Protein AF-0000000073368223 (afdb_homodimer)

InterPro domains:
  IPR032808 DoxX family [PF13564] (15-109)

Nearest PDB structures (foldseek):
  8e0m-assembly1_B  TM=4.324E-01  e=6.529E+00  synthetic construct
  8e0m-assembly1_B  TM=4.323E-01  e=6.529E+00  synthetic construct

Structure (mmCIF, N/CA/C/O backbone):
data_AF-0000000073368223-model_v1
#
loop_
_entity.id
_entity.type
_entity.pdbx_description
1 polymer 'DoxX family protein'
#
loop_
_atom_site.group_PDB
_atom_site.id
_atom_site.type_symbol
_atom_site.label_atom_id
_atom_site.label_alt_id
_atom_site.label_comp_id
_atom_site.label_asym_id
_atom_site.label_entity_id
_atom_site.label_seq_id
_atom_site.pdbx_PDB_ins_code
_atom_site.Cartn_x
_atom_site.Cartn_y
_atom_site.Cartn_z
_atom_site.occupancy
_atom_site.B_iso_or_equiv
_atom_site.auth_seq_id
_atom_site.auth_comp_id
_atom_site.auth_asym_id
_atom_site.auth_atom_id
_atom_site.pdbx_PDB_model_num
ATOM 1 N N . MET A 1 1 ? 18.141 14.578 19.156 1 72.88 1 MET A N 1
ATOM 2 C CA . MET A 1 1 ? 18.734 14.555 17.828 1 72.88 1 MET A CA 1
ATOM 3 C C . MET A 1 1 ? 18.5 15.875 17.094 1 72.88 1 MET A C 1
ATOM 5 O O . MET A 1 1 ? 17.375 16.391 17.094 1 72.88 1 MET A O 1
ATOM 9 N N . ASN A 1 2 ? 19.578 16.375 16.547 1 83.5 2 ASN A N 1
ATOM 10 C CA . ASN A 1 2 ? 19.406 17.672 15.898 1 83.5 2 ASN A CA 1
ATOM 11 C C . ASN A 1 2 ? 18.906 17.516 14.461 1 83.5 2 ASN A C 1
ATOM 13 O O . ASN A 1 2 ? 18.875 16.406 13.922 1 83.5 2 ASN A O 1
ATOM 17 N N . ALA A 1 3 ? 18.484 18.531 13.875 1 85 3 ALA A N 1
ATOM 18 C CA . ALA A 1 3 ? 17.844 18.547 12.562 1 85 3 ALA A CA 1
ATOM 19 C C . ALA A 1 3 ? 18.812 18.109 11.477 1 85 3 ALA A C 1
ATOM 21 O O . ALA A 1 3 ? 18.422 17.438 10.516 1 85 3 ALA A O 1
ATOM 22 N N . LYS A 1 4 ? 20.047 18.531 11.656 1 89.69 4 LYS A N 1
ATOM 23 C CA . LYS A 1 4 ? 21.047 18.156 10.672 1 89.69 4 LYS A CA 1
ATOM 24 C C . LYS A 1 4 ? 21.266 16.641 10.641 1 89.69 4 LYS A C 1
ATOM 26 O O . LYS A 1 4 ? 21.297 16.047 9.562 1 89.69 4 LYS A O 1
ATOM 31 N N . THR A 1 5 ? 21.359 16.062 11.766 1 93 5 THR A N 1
ATOM 32 C CA . THR A 1 5 ? 21.531 14.625 11.883 1 93 5 THR A CA 1
ATOM 33 C C . THR A 1 5 ? 20.312 13.891 11.336 1 93 5 THR A C 1
ATOM 35 O O . THR A 1 5 ? 20.453 12.883 10.633 1 93 5 THR A O 1
ATOM 38 N N . THR A 1 6 ? 19.203 14.383 11.609 1 94.81 6 THR A N 1
ATOM 39 C CA . THR A 1 6 ? 17.969 13.789 11.125 1 94.81 6 THR A CA 1
ATOM 40 C C . THR A 1 6 ? 17.906 13.812 9.602 1 94.81 6 THR A C 1
ATOM 42 O O . THR A 1 6 ? 17.547 12.82 8.969 1 94.81 6 THR A O 1
ATOM 45 N N . LYS A 1 7 ? 18.281 14.906 9.062 1 94.5 7 LYS A N 1
ATOM 46 C CA . LYS A 1 7 ? 18.266 15.055 7.609 1 94.5 7 L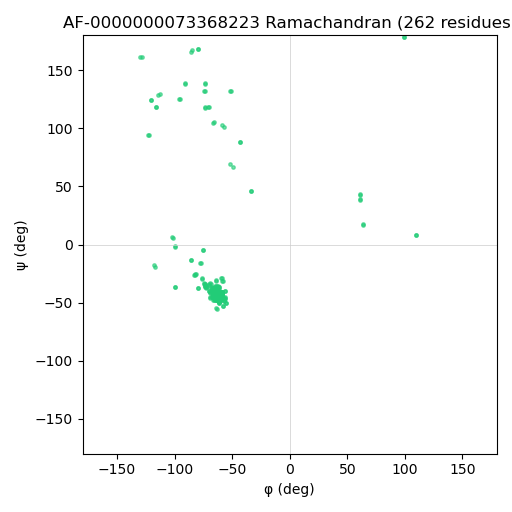YS A CA 1
ATOM 47 C C . LYS A 1 7 ? 19.25 14.094 6.953 1 94.5 7 LYS A C 1
ATOM 49 O O . LYS A 1 7 ? 18.938 13.492 5.922 1 94.5 7 LYS A O 1
ATOM 54 N N . ILE A 1 8 ? 20.359 13.992 7.547 1 96.19 8 ILE A N 1
ATOM 55 C CA . ILE A 1 8 ? 21.391 13.109 7.004 1 96.19 8 ILE A CA 1
ATOM 56 C C . ILE A 1 8 ? 20.906 11.664 7.055 1 96.19 8 ILE A C 1
ATOM 58 O O . ILE A 1 8 ? 21.031 10.922 6.074 1 96.19 8 ILE A O 1
ATOM 62 N N . ILE A 1 9 ? 20.375 11.242 8.148 1 97.25 9 ILE A N 1
ATOM 63 C CA . ILE A 1 9 ? 19.875 9.875 8.297 1 97.25 9 ILE A CA 1
ATOM 64 C C . ILE A 1 9 ? 18.719 9.648 7.32 1 97.25 9 ILE A C 1
ATOM 66 O O . ILE A 1 9 ? 18.641 8.602 6.676 1 97.25 9 ILE A O 1
ATOM 70 N N . TYR A 1 10 ? 17.875 10.602 7.168 1 96.94 10 TYR A N 1
ATOM 71 C CA . TYR A 1 10 ? 16.734 10.5 6.262 1 96.94 10 TYR A CA 1
ATOM 72 C C . TYR A 1 10 ? 17.203 10.305 4.824 1 96.94 10 TYR A C 1
ATOM 74 O O . TYR A 1 10 ? 16.781 9.352 4.16 1 96.94 10 TYR A O 1
ATOM 82 N N . TRP A 1 11 ? 18.094 11.125 4.387 1 97.12 11 TRP A N 1
ATOM 83 C CA . TRP A 1 11 ? 18.484 11.062 2.984 1 97.12 11 TRP A CA 1
ATOM 84 C C . TRP A 1 11 ? 19.359 9.836 2.725 1 97.12 11 TRP A C 1
ATOM 86 O O . TRP A 1 11 ? 19.312 9.25 1.641 1 97.12 11 TRP A O 1
ATOM 96 N N . THR A 1 12 ? 20.156 9.469 3.693 1 98.38 12 THR A N 1
ATOM 97 C CA . THR A 1 12 ? 20.859 8.211 3.557 1 98.38 12 THR A CA 1
ATOM 98 C C . THR A 1 12 ? 19.891 7.047 3.412 1 98.38 12 THR A C 1
ATOM 100 O O . THR A 1 12 ? 20.062 6.188 2.545 1 98.38 12 THR A O 1
ATOM 103 N N . GLY A 1 13 ? 18.875 7.02 4.246 1 98.44 13 GLY A N 1
ATOM 104 C CA . GLY A 1 13 ? 17.844 6.008 4.152 1 98.44 13 GLY A CA 1
ATOM 105 C C . GLY A 1 13 ? 17.109 6.016 2.824 1 98.44 13 GLY A C 1
ATOM 106 O O . GLY A 1 13 ? 16.844 4.961 2.246 1 98.44 13 GLY A O 1
ATOM 107 N N . ILE A 1 14 ? 16.797 7.238 2.35 1 98.38 14 ILE A N 1
ATOM 108 C CA . ILE A 1 14 ? 16.109 7.391 1.073 1 98.38 14 ILE A CA 1
ATOM 109 C C . ILE A 1 14 ? 16.969 6.816 -0.049 1 98.38 14 ILE A C 1
ATOM 111 O O . ILE A 1 14 ? 16.469 6.086 -0.909 1 98.38 14 ILE A O 1
ATOM 115 N N . ILE A 1 15 ? 18.203 7.059 -0.015 1 98.38 15 ILE A N 1
ATOM 116 C CA . ILE A 1 15 ? 19.109 6.582 -1.055 1 98.38 15 ILE A CA 1
ATOM 117 C C . ILE A 1 15 ? 19.234 5.062 -0.973 1 98.38 15 ILE A C 1
ATOM 119 O O . ILE A 1 15 ? 19.172 4.371 -1.992 1 98.38 15 ILE A O 1
ATOM 123 N N . LEU A 1 16 ? 19.422 4.559 0.214 1 98.56 16 LEU A N 1
ATOM 124 C CA . LEU A 1 16 ? 19.547 3.117 0.385 1 98.56 16 LEU A CA 1
ATOM 125 C C . LEU A 1 16 ? 18.25 2.408 -0.012 1 98.56 16 LEU A C 1
ATOM 127 O O . LEU A 1 16 ? 18.281 1.386 -0.701 1 98.56 16 LEU A O 1
ATOM 131 N N . THR A 1 17 ? 17.156 2.973 0.448 1 98.5 17 THR A N 1
ATOM 132 C CA . THR A 1 17 ? 15.859 2.41 0.082 1 98.5 17 THR A CA 1
ATOM 133 C C . THR A 1 17 ? 15.664 2.449 -1.431 1 98.5 17 THR A C 1
ATOM 135 O O . THR A 1 17 ? 15.195 1.476 -2.025 1 98.5 17 THR A O 1
ATOM 138 N N . SER A 1 18 ? 16.031 3.518 -2.016 1 98.5 18 SER A N 1
ATOM 139 C CA . SER A 1 18 ? 15.867 3.686 -3.455 1 98.5 18 SER A CA 1
ATOM 140 C C . SER A 1 18 ? 16.75 2.721 -4.23 1 98.5 18 SER A C 1
ATOM 142 O O . SER A 1 18 ? 16.344 2.182 -5.262 1 98.5 18 SER A O 1
ATOM 144 N N . LEU A 1 19 ? 17.922 2.533 -3.748 1 98.31 19 LEU A N 1
ATOM 145 C CA . LEU A 1 19 ? 18.812 1.574 -4.395 1 98.31 19 LEU A CA 1
ATOM 146 C C . LEU A 1 19 ? 18.25 0.159 -4.285 1 98.31 19 LEU A C 1
ATOM 148 O O . LEU A 1 19 ? 18.234 -0.584 -5.27 1 98.31 19 LEU A O 1
ATOM 152 N N . TRP A 1 20 ? 17.828 -0.21 -3.129 1 98.44 20 TRP A N 1
ATOM 153 C CA . TRP A 1 20 ? 17.328 -1.554 -2.875 1 98.44 20 TRP A CA 1
ATOM 154 C C . TRP A 1 20 ? 16.062 -1.82 -3.689 1 98.44 20 TRP A C 1
ATOM 156 O O . TRP A 1 20 ? 16.016 -2.76 -4.488 1 98.44 20 TRP A O 1
ATOM 166 N N . PHE A 1 21 ? 15.07 -0.981 -3.555 1 98.69 21 PHE A N 1
ATOM 167 C CA . PHE A 1 21 ? 13.773 -1.214 -4.184 1 98.69 21 PHE A CA 1
ATOM 168 C C . PHE A 1 21 ? 13.789 -0.754 -5.637 1 98.69 21 PHE A C 1
ATOM 170 O O . PHE A 1 21 ? 13.016 -1.247 -6.457 1 98.69 21 PHE A O 1
ATOM 177 N N . GLY A 1 22 ? 14.633 0.177 -5.938 1 98.56 22 GLY A N 1
ATOM 178 C CA . GLY A 1 22 ? 14.844 0.525 -7.332 1 98.56 22 GLY A CA 1
ATOM 179 C C . GLY A 1 22 ? 15.484 -0.591 -8.133 1 98.56 22 GLY A C 1
ATOM 180 O O . GLY A 1 22 ? 15.023 -0.912 -9.234 1 98.56 22 GLY A O 1
ATOM 181 N N . ALA A 1 23 ? 16.531 -1.139 -7.578 1 98.25 23 ALA A N 1
ATOM 182 C CA . ALA A 1 23 ? 17.172 -2.283 -8.234 1 98.25 23 ALA A CA 1
ATOM 183 C C . ALA A 1 23 ? 16.188 -3.447 -8.367 1 98.25 23 ALA A C 1
ATOM 185 O O . ALA A 1 23 ? 16.094 -4.07 -9.43 1 98.25 23 ALA A O 1
ATOM 186 N N . SER A 1 24 ? 15.539 -3.709 -7.285 1 98.19 24 SER A N 1
ATOM 187 C CA . SER A 1 24 ? 14.547 -4.777 -7.305 1 98.19 24 SER A CA 1
ATOM 188 C C . SER A 1 24 ? 13.516 -4.547 -8.398 1 98.19 24 SER A C 1
ATOM 190 O O . SER A 1 24 ? 13.227 -5.445 -9.195 1 98.19 24 SER A O 1
ATOM 192 N N . GLY A 1 25 ? 12.922 -3.312 -8.438 1 98.69 25 GLY A N 1
ATOM 193 C CA . GLY A 1 25 ? 11.953 -2.99 -9.477 1 98.69 25 GLY A CA 1
ATOM 194 C C . GLY A 1 25 ? 12.523 -3.076 -10.875 1 98.69 25 GLY A C 1
ATOM 195 O O . GLY A 1 25 ? 11.867 -3.578 -11.789 1 98.69 25 GLY A O 1
ATOM 196 N N . PHE A 1 26 ? 13.719 -2.604 -11.039 1 98.5 26 PHE A N 1
ATOM 197 C CA . PHE A 1 26 ? 14.391 -2.648 -12.328 1 98.5 26 PHE A CA 1
ATOM 198 C C . PHE A 1 26 ? 14.586 -4.086 -12.789 1 98.5 26 PHE A C 1
ATOM 200 O O . PHE A 1 26 ? 14.328 -4.41 -13.953 1 98.5 26 PHE A O 1
ATOM 207 N N . PHE A 1 27 ? 15.008 -4.941 -11.922 1 98.62 27 PHE A N 1
ATOM 208 C CA . PHE A 1 27 ? 15.242 -6.34 -12.258 1 98.62 27 PHE A CA 1
ATOM 209 C C . PHE A 1 27 ? 13.93 -7.059 -12.539 1 98.62 27 PHE A C 1
ATOM 211 O O . PHE A 1 27 ? 13.883 -7.961 -13.383 1 98.62 27 PHE A O 1
ATOM 218 N N . GLU A 1 28 ? 12.891 -6.66 -11.844 1 98.75 28 GLU A N 1
ATOM 219 C CA . GLU A 1 28 ? 11.57 -7.207 -12.133 1 98.75 28 GLU A CA 1
ATOM 220 C C . GLU A 1 28 ? 11.109 -6.824 -13.539 1 98.75 28 GLU A C 1
ATOM 222 O O . GLU A 1 28 ? 10.547 -7.652 -14.258 1 98.75 28 GLU A O 1
ATOM 227 N N . LEU A 1 29 ? 11.438 -5.672 -13.969 1 98.62 29 LEU A N 1
ATOM 228 C CA . LEU A 1 29 ? 10.984 -5.176 -15.266 1 98.62 29 LEU A CA 1
ATOM 229 C C . LEU A 1 29 ? 11.859 -5.719 -16.391 1 98.62 29 LEU A C 1
ATOM 231 O O . LEU A 1 29 ? 11.398 -5.891 -17.516 1 98.62 29 LEU A O 1
ATOM 235 N N . THR A 1 30 ? 13.07 -6.062 -16.062 1 98.44 30 THR A N 1
ATOM 236 C CA . THR A 1 30 ? 13.992 -6.5 -17.094 1 98.44 30 THR A CA 1
ATOM 237 C C . THR A 1 30 ? 14.125 -8.023 -17.094 1 98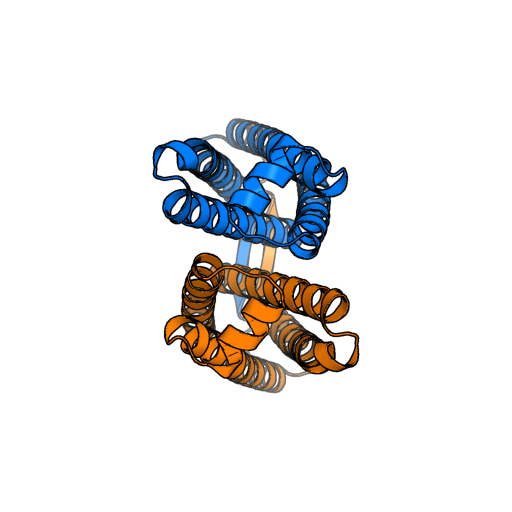.44 30 THR A C 1
ATOM 239 O O . THR A 1 30 ? 15.016 -8.57 -17.75 1 98.44 30 THR A O 1
ATOM 242 N N . THR A 1 31 ? 13.367 -8.68 -16.328 1 97.94 31 THR A N 1
ATOM 243 C CA . THR A 1 31 ? 13.305 -10.141 -16.281 1 97.94 31 THR A CA 1
ATOM 244 C C . THR A 1 31 ? 14.648 -10.727 -15.875 1 97.94 31 THR A C 1
ATOM 246 O O . THR A 1 31 ? 15.109 -11.711 -16.469 1 97.94 31 THR A O 1
ATOM 249 N N . ASN A 1 32 ? 15.273 -10.008 -14.93 1 98.38 32 ASN A N 1
ATOM 250 C CA . ASN A 1 32 ? 16.5 -10.562 -14.359 1 98.38 32 ASN A CA 1
ATOM 251 C C . ASN A 1 32 ? 16.281 -12 -13.883 1 98.38 32 ASN A C 1
ATOM 253 O O . ASN A 1 32 ? 15.344 -12.281 -13.133 1 98.38 32 ASN A O 1
ATOM 257 N N . LYS A 1 33 ? 17.109 -12.883 -14.203 1 98 33 LYS A N 1
ATOM 258 C CA . LYS A 1 33 ? 16.922 -14.32 -13.977 1 98 33 LYS A CA 1
ATOM 259 C C . LYS A 1 33 ? 16.812 -14.633 -12.492 1 98 33 LYS A C 1
ATOM 261 O O . LYS A 1 33 ? 15.883 -15.328 -12.07 1 98 33 LYS A O 1
ATOM 266 N N . LEU A 1 34 ? 17.672 -14.117 -11.711 1 96.44 34 LEU A N 1
ATOM 267 C CA . LEU A 1 34 ? 17.703 -14.422 -10.281 1 96.44 34 LEU A CA 1
ATOM 268 C C . LEU A 1 34 ? 16.438 -13.93 -9.594 1 96.44 34 LEU A C 1
ATOM 270 O O . LEU A 1 34 ? 15.805 -14.672 -8.836 1 96.44 34 LEU A O 1
ATOM 274 N N . VAL A 1 35 ? 16.031 -12.719 -9.836 1 96.94 35 VAL A N 1
ATOM 275 C CA . VAL A 1 35 ? 14.859 -12.109 -9.203 1 96.94 35 VAL A CA 1
ATOM 276 C C . VAL A 1 35 ? 13.594 -12.836 -9.648 1 96.94 35 VAL A C 1
ATOM 278 O O . VAL A 1 35 ? 12.719 -13.133 -8.836 1 96.94 35 VAL A O 1
ATOM 281 N N . TRP A 1 36 ? 13.516 -13.133 -10.93 1 98.25 36 TRP A N 1
ATOM 282 C CA . TRP A 1 36 ? 12.328 -13.805 -11.453 1 98.25 36 TRP A CA 1
ATOM 283 C C . TRP A 1 36 ? 12.25 -15.242 -10.953 1 98.25 36 TRP A C 1
ATOM 285 O O . TRP A 1 36 ? 11.188 -15.719 -10.555 1 98.25 36 TRP A O 1
ATOM 295 N N . GLU A 1 37 ? 13.352 -15.953 -10.922 1 97.69 37 GLU A N 1
ATOM 296 C CA . GLU A 1 37 ? 13.352 -17.344 -10.461 1 97.69 37 GLU A CA 1
ATOM 297 C C . GLU A 1 37 ? 12.898 -17.438 -9.008 1 97.69 37 GLU A C 1
ATOM 299 O O . GLU A 1 37 ? 12.07 -18.281 -8.664 1 97.69 37 GLU A O 1
ATOM 304 N N . ILE A 1 38 ? 13.391 -16.578 -8.172 1 97 38 ILE A N 1
ATOM 305 C CA . ILE A 1 38 ? 13.023 -16.609 -6.766 1 97 38 ILE A CA 1
ATOM 306 C C . ILE A 1 38 ? 11.547 -16.25 -6.602 1 97 38 ILE A C 1
ATOM 308 O O . ILE A 1 38 ? 10.828 -16.891 -5.828 1 97 38 ILE A O 1
ATOM 312 N N . THR A 1 39 ? 11.078 -15.242 -7.32 1 98.19 39 THR A N 1
ATOM 313 C CA . THR A 1 39 ? 9.695 -14.797 -7.211 1 98.19 39 THR A CA 1
ATOM 314 C C . THR A 1 39 ? 8.734 -15.867 -7.727 1 98.19 39 THR A C 1
ATOM 316 O O . THR A 1 39 ? 7.676 -16.094 -7.137 1 98.19 39 THR A O 1
ATOM 319 N N . GLN A 1 40 ? 9.133 -16.516 -8.75 1 98.25 40 GLN A N 1
ATOM 320 C CA . GLN A 1 40 ? 8.297 -17.594 -9.281 1 98.25 40 GLN A CA 1
ATOM 321 C C . GLN A 1 40 ? 8.359 -18.828 -8.391 1 98.25 40 GLN A C 1
ATOM 323 O O . GLN A 1 40 ? 7.375 -19.547 -8.266 1 98.25 40 GLN A O 1
ATOM 328 N N . LEU A 1 41 ? 9.555 -19.047 -7.793 1 98.06 41 LEU A N 1
ATOM 329 C CA . LEU A 1 41 ? 9.664 -20.109 -6.793 1 98.06 41 LEU A CA 1
ATOM 330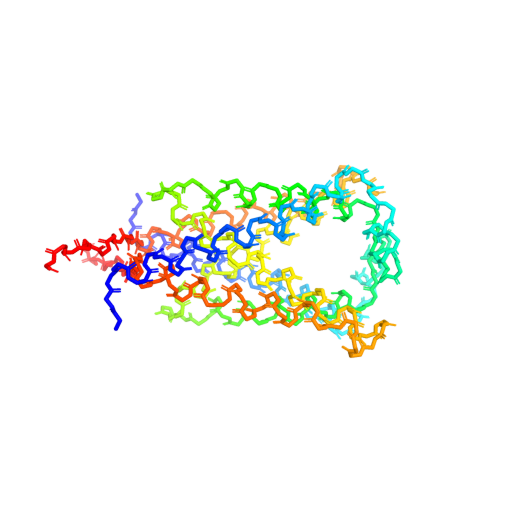 C C . LEU A 1 41 ? 8.688 -19.875 -5.648 1 98.06 41 LEU A C 1
ATOM 332 O O . LEU A 1 41 ? 8.125 -20.812 -5.094 1 98.06 41 LEU A O 1
ATOM 336 N N . LEU A 1 42 ? 8.43 -18.641 -5.379 1 98.25 42 LEU A N 1
ATOM 337 C CA . LEU A 1 42 ? 7.473 -18.281 -4.336 1 98.25 42 LEU A CA 1
ATOM 338 C C . LEU A 1 42 ? 6.043 -18.453 -4.84 1 98.25 42 LEU A C 1
ATOM 340 O O . LEU A 1 42 ? 5.094 -18.359 -4.059 1 98.25 42 LEU A O 1
ATOM 344 N N . GLY A 1 43 ? 5.855 -18.562 -6.145 1 98.44 43 GLY A N 1
ATOM 345 C CA . GLY A 1 43 ? 4.547 -18.875 -6.695 1 98.44 43 GLY A CA 1
ATOM 346 C C . GLY A 1 43 ? 3.908 -17.719 -7.426 1 98.44 43 GLY A C 1
ATOM 347 O O . GLY A 1 43 ? 2.76 -17.797 -7.867 1 98.44 43 GLY A O 1
ATOM 348 N N . TYR A 1 44 ? 4.594 -16.641 -7.641 1 98.62 44 TYR A N 1
ATOM 349 C CA . TYR A 1 44 ? 3.977 -15.445 -8.195 1 98.62 44 TYR A CA 1
ATOM 350 C C . TYR A 1 44 ? 4.062 -15.438 -9.719 1 98.62 44 TYR A C 1
ATOM 352 O O . TYR A 1 44 ? 5.09 -15.812 -10.289 1 98.62 44 TYR A O 1
ATOM 360 N N . PRO A 1 45 ? 2.982 -15.023 -10.328 1 98.62 45 PRO A N 1
ATOM 361 C CA . PRO A 1 45 ? 2.928 -15.023 -11.789 1 98.62 45 PRO A CA 1
ATOM 362 C C . PRO A 1 45 ? 3.652 -13.828 -12.406 1 98.62 45 PRO A C 1
ATOM 364 O O . PRO A 1 45 ? 3.939 -12.852 -11.711 1 98.62 45 PRO A O 1
ATOM 367 N N . ALA A 1 46 ? 3.834 -13.914 -13.695 1 98.25 46 ALA A N 1
ATOM 368 C CA . ALA A 1 46 ? 4.602 -12.914 -14.438 1 98.25 46 ALA A CA 1
ATOM 369 C C . ALA A 1 46 ? 3.947 -11.539 -14.352 1 98.25 46 ALA A C 1
ATOM 371 O O . ALA A 1 46 ? 4.633 -10.531 -14.164 1 98.25 46 ALA A O 1
ATOM 372 N N . HIS A 1 47 ? 2.67 -11.477 -14.516 1 98.31 47 HIS A N 1
ATOM 373 C CA . HIS A 1 47 ? 2.002 -10.18 -14.516 1 98.31 47 HIS A CA 1
ATOM 374 C C . HIS A 1 47 ? 2.16 -9.484 -13.172 1 98.31 47 HIS A C 1
ATOM 376 O O . HIS A 1 47 ? 2.275 -8.258 -13.109 1 98.31 47 HIS A O 1
ATOM 382 N N . PHE A 1 48 ? 2.148 -10.234 -12.094 1 98.69 48 PHE A N 1
ATOM 383 C CA . PHE A 1 48 ? 2.406 -9.664 -10.781 1 98.69 48 PHE A CA 1
ATOM 384 C C . PHE A 1 48 ? 3.783 -9.008 -10.734 1 98.69 48 PHE A C 1
ATOM 386 O O . PHE A 1 48 ? 3.93 -7.891 -10.234 1 98.69 48 PHE A O 1
ATOM 393 N N . ILE A 1 49 ? 4.777 -9.688 -11.211 1 98.75 49 ILE A N 1
ATOM 394 C CA . ILE A 1 49 ? 6.164 -9.242 -11.156 1 98.75 49 ILE A CA 1
ATOM 395 C C . ILE A 1 49 ? 6.32 -7.938 -11.93 1 98.75 49 ILE A C 1
ATOM 397 O O . ILE A 1 49 ? 6.941 -6.988 -11.453 1 98.75 49 ILE A O 1
ATOM 401 N N . TYR A 1 50 ? 5.711 -7.836 -13.047 1 98.69 50 TYR A N 1
ATOM 402 C CA . TYR A 1 50 ? 5.809 -6.637 -13.867 1 98.69 50 TYR A CA 1
ATOM 403 C C . TYR A 1 50 ? 5.125 -5.457 -13.195 1 98.69 50 TYR A C 1
ATOM 405 O O . TYR A 1 50 ? 5.664 -4.348 -13.172 1 98.69 50 TYR A O 1
ATOM 413 N N . ILE A 1 51 ? 3.92 -5.719 -12.664 1 98.56 51 ILE A N 1
ATOM 414 C CA . ILE A 1 51 ? 3.191 -4.641 -12 1 98.56 51 ILE A CA 1
ATOM 415 C C . ILE A 1 51 ? 3.98 -4.156 -10.789 1 98.56 51 ILE A C 1
ATOM 417 O O . ILE A 1 51 ? 4.121 -2.953 -10.57 1 98.56 51 ILE A O 1
ATOM 421 N N . LEU A 1 52 ? 4.52 -5.094 -10.047 1 98.69 52 LEU A N 1
ATOM 422 C CA . LEU A 1 52 ? 5.34 -4.777 -8.883 1 98.69 52 LEU A CA 1
ATOM 423 C C . LEU A 1 52 ? 6.531 -3.908 -9.273 1 98.69 52 LEU A C 1
ATOM 425 O O . LEU A 1 52 ? 6.836 -2.924 -8.602 1 98.69 52 LEU A O 1
ATOM 429 N N . GLY A 1 53 ? 7.211 -4.266 -10.352 1 98.81 53 GLY A N 1
ATOM 430 C CA . GLY A 1 53 ? 8.336 -3.484 -10.836 1 98.81 53 GLY A CA 1
ATOM 431 C C . GLY A 1 53 ? 7.965 -2.051 -11.164 1 98.81 53 GLY A C 1
ATOM 432 O O . GLY A 1 53 ? 8.68 -1.118 -10.789 1 98.81 53 GLY A O 1
ATOM 433 N N . VAL A 1 54 ? 6.887 -1.871 -11.852 1 98.62 54 VAL A N 1
ATOM 434 C CA . VAL A 1 54 ? 6.426 -0.536 -12.219 1 98.62 54 VAL A CA 1
ATOM 435 C C . VAL A 1 54 ? 6.16 0.285 -10.961 1 98.62 54 VAL A C 1
ATOM 437 O O . VAL A 1 54 ? 6.562 1.448 -10.875 1 98.62 54 VAL A O 1
ATOM 440 N N . MET A 1 55 ? 5.484 -0.336 -10.023 1 98.44 55 MET A N 1
ATOM 441 C CA . MET A 1 55 ? 5.145 0.372 -8.789 1 98.44 55 MET A CA 1
ATOM 442 C C . MET A 1 55 ? 6.402 0.734 -8.008 1 98.44 55 MET A C 1
ATOM 444 O O . MET A 1 55 ? 6.516 1.845 -7.488 1 98.44 55 MET A O 1
ATOM 448 N N . LYS A 1 56 ? 7.359 -0.202 -7.957 1 98.69 56 LYS A N 1
ATOM 449 C CA . LYS A 1 56 ? 8.586 0.05 -7.207 1 98.69 56 LYS A CA 1
ATOM 450 C C . LYS A 1 56 ? 9.391 1.18 -7.84 1 98.69 56 LYS A C 1
ATOM 452 O O . LYS A 1 56 ? 9.852 2.088 -7.141 1 98.69 56 LYS A O 1
ATOM 457 N N . VAL A 1 57 ? 9.539 1.156 -9.062 1 98.69 57 VAL A N 1
ATOM 458 C CA . VAL A 1 57 ? 10.32 2.18 -9.75 1 98.69 57 VAL A CA 1
ATOM 459 C C . VAL A 1 57 ? 9.633 3.535 -9.617 1 98.69 57 VAL A C 1
ATOM 461 O O . VAL A 1 57 ? 10.281 4.547 -9.344 1 98.69 57 VAL A O 1
ATOM 464 N N . SER A 1 58 ? 8.328 3.582 -9.797 1 98.44 58 SER A N 1
ATOM 465 C CA . SER A 1 58 ? 7.57 4.816 -9.609 1 98.44 58 SER A CA 1
ATOM 466 C C . SER A 1 58 ? 7.734 5.352 -8.188 1 98.44 58 SER A C 1
ATOM 468 O O . SER A 1 58 ? 7.871 6.559 -7.984 1 98.44 58 SER A O 1
ATOM 470 N N . GLY A 1 59 ? 7.668 4.434 -7.176 1 98.38 59 GLY A N 1
ATOM 471 C CA . GLY A 1 59 ? 7.844 4.824 -5.789 1 98.38 59 GLY A CA 1
ATOM 472 C C . GLY A 1 59 ? 9.211 5.422 -5.508 1 98.38 59 GLY A C 1
ATOM 473 O O . GLY A 1 59 ? 9.32 6.449 -4.836 1 98.38 59 GLY A O 1
ATOM 474 N N . VAL A 1 60 ? 10.18 4.793 -6.074 1 98 60 VAL A N 1
ATOM 475 C CA . VAL A 1 60 ? 11.555 5.242 -5.852 1 98 60 VAL A CA 1
ATOM 476 C C . VAL A 1 60 ? 11.75 6.625 -6.473 1 98 60 VAL A C 1
ATOM 478 O O . VAL A 1 60 ? 12.414 7.484 -5.891 1 98 60 VAL A O 1
ATOM 481 N N . ILE A 1 61 ? 11.203 6.855 -7.633 1 98.38 61 ILE A N 1
ATOM 482 C CA . ILE A 1 61 ? 11.273 8.164 -8.273 1 98.38 61 ILE A CA 1
ATOM 483 C C . ILE A 1 61 ? 10.641 9.219 -7.367 1 98.38 61 ILE A C 1
ATOM 485 O O . ILE A 1 61 ? 11.195 10.305 -7.188 1 98.38 61 ILE A O 1
ATOM 489 N N . THR A 1 62 ? 9.531 8.883 -6.812 1 98.25 62 THR A N 1
ATOM 490 C CA . THR A 1 62 ? 8.828 9.781 -5.902 1 98.25 62 THR A CA 1
ATOM 491 C C . THR A 1 62 ? 9.68 10.078 -4.672 1 98.25 62 THR A C 1
ATOM 493 O O . THR A 1 62 ? 9.805 11.234 -4.266 1 98.25 62 THR A O 1
ATOM 496 N N . LEU A 1 63 ? 10.32 9.07 -4.117 1 98 63 LEU A N 1
ATOM 497 C CA . LEU A 1 63 ? 11.109 9.219 -2.896 1 98 63 LEU A CA 1
ATOM 498 C C . LEU A 1 63 ? 12.297 10.141 -3.127 1 98 63 LEU A C 1
ATOM 500 O O . LEU A 1 63 ? 12.695 10.883 -2.225 1 98 63 LEU A O 1
ATOM 504 N N . LEU A 1 64 ? 12.781 10.133 -4.316 1 98 64 LEU A N 1
ATOM 505 C CA . LEU A 1 64 ? 14.039 10.82 -4.59 1 98 64 LEU A CA 1
ATOM 506 C C . LEU A 1 64 ? 13.797 12.289 -4.895 1 98 64 LEU A C 1
ATOM 508 O O . LEU A 1 64 ? 14.742 13.086 -4.938 1 98 64 LEU A O 1
ATOM 512 N N . ILE A 1 65 ? 12.562 12.695 -5.148 1 96.5 65 ILE A N 1
ATOM 513 C CA . ILE A 1 65 ? 12.25 14.102 -5.352 1 96.5 65 ILE A CA 1
ATOM 514 C C . ILE A 1 65 ? 12.297 14.836 -4.012 1 96.5 65 ILE A C 1
ATOM 516 O O . ILE A 1 65 ? 11.492 14.562 -3.117 1 96.5 65 ILE A O 1
ATOM 520 N N . PRO A 1 66 ? 13.195 15.812 -3.861 1 92.38 66 PRO A N 1
ATOM 521 C CA . PRO A 1 66 ? 13.391 16.422 -2.547 1 92.38 66 PRO A CA 1
ATOM 522 C C . PRO A 1 66 ? 12.25 17.359 -2.154 1 92.38 66 PRO A C 1
ATOM 524 O O . PRO A 1 66 ? 11.789 18.156 -2.979 1 92.38 66 PRO A O 1
ATOM 527 N N . ASN A 1 67 ? 11.773 17.234 -1.023 1 87.56 67 ASN A N 1
ATOM 528 C CA . ASN A 1 67 ? 10.938 18.188 -0.316 1 87.56 67 ASN A CA 1
ATOM 529 C C . ASN A 1 67 ? 9.609 18.406 -1.036 1 87.56 67 ASN A C 1
ATOM 531 O O . ASN A 1 67 ? 8.984 19.469 -0.887 1 87.56 67 ASN A O 1
ATOM 535 N N . LYS A 1 68 ? 9.297 17.469 -1.934 1 92.62 68 LYS A N 1
ATOM 536 C CA . LYS A 1 68 ? 8.023 17.578 -2.643 1 92.62 68 LYS A CA 1
ATOM 537 C C . LYS A 1 68 ? 7.23 16.281 -2.568 1 92.62 68 LYS A C 1
ATOM 539 O O . LYS A 1 68 ? 7.758 15.242 -2.154 1 92.62 68 LYS A O 1
ATOM 544 N N . LEU A 1 69 ? 5.977 16.359 -2.812 1 95.75 69 LEU A N 1
ATOM 545 C CA . LEU A 1 69 ? 5.098 15.203 -2.92 1 95.75 69 LEU A CA 1
ATOM 546 C C . LEU A 1 69 ? 5.066 14.422 -1.608 1 95.75 69 LEU A C 1
ATOM 548 O O . LEU A 1 69 ? 5.184 13.195 -1.608 1 95.75 69 LEU A O 1
ATOM 552 N N . LEU A 1 70 ? 4.984 15.07 -0.554 1 95.56 70 LEU A N 1
ATOM 553 C CA . LEU A 1 70 ? 5.113 14.469 0.769 1 95.56 70 LEU A CA 1
ATOM 554 C C . LEU A 1 70 ? 3.99 13.469 1.024 1 95.56 70 LEU A C 1
ATOM 556 O O . LEU A 1 70 ? 4.215 12.422 1.627 1 95.56 70 LEU A O 1
ATOM 560 N N . ARG A 1 71 ? 2.795 13.805 0.584 1 94.56 71 ARG A N 1
ATOM 561 C CA . ARG A 1 71 ? 1.683 12.867 0.718 1 94.56 71 ARG A CA 1
ATOM 562 C C . ARG A 1 71 ? 1.928 11.609 -0.104 1 94.56 71 ARG A C 1
ATOM 564 O O . ARG A 1 71 ? 1.639 10.5 0.35 1 94.56 71 ARG A O 1
ATOM 571 N N . LEU A 1 72 ? 2.4 11.773 -1.28 1 96.94 72 LEU A N 1
ATOM 572 C CA . LEU A 1 72 ? 2.703 10.633 -2.131 1 96.94 72 LEU A CA 1
ATOM 573 C C . LEU A 1 72 ? 3.824 9.789 -1.533 1 96.94 72 LEU A C 1
ATOM 575 O O . LEU A 1 72 ? 3.83 8.562 -1.672 1 96.94 72 LEU A O 1
ATOM 579 N N . LYS A 1 73 ? 4.785 10.461 -0.903 1 97.56 73 LYS A N 1
ATOM 580 C CA . LYS A 1 73 ? 5.836 9.719 -0.214 1 97.56 73 LYS A CA 1
ATOM 581 C C . LYS A 1 73 ? 5.262 8.844 0.896 1 97.56 73 LYS A C 1
ATOM 583 O O . LYS A 1 73 ? 5.75 7.742 1.141 1 97.56 73 LYS A O 1
ATOM 588 N N . GLU A 1 74 ? 4.227 9.383 1.551 1 96.94 74 GLU A N 1
ATOM 589 C CA . GLU A 1 74 ? 3.533 8.57 2.547 1 96.94 74 GLU A CA 1
ATOM 590 C C . GLU A 1 74 ? 2.975 7.293 1.924 1 96.94 74 GLU A C 1
ATOM 592 O O . GLU A 1 74 ? 3.105 6.211 2.496 1 96.94 74 GLU A O 1
ATOM 597 N N . TRP A 1 75 ? 2.426 7.414 0.729 1 97.81 75 TRP A N 1
ATOM 598 C CA . TRP A 1 75 ? 1.878 6.266 0.018 1 97.81 75 TRP A CA 1
ATOM 599 C C . TRP A 1 75 ? 2.986 5.305 -0.401 1 97.81 75 TRP A C 1
ATOM 601 O O . TRP A 1 75 ? 2.789 4.09 -0.416 1 97.81 75 TRP A O 1
ATOM 611 N N . VAL A 1 76 ? 4.102 5.832 -0.8 1 98.5 76 VAL A N 1
ATOM 612 C CA . VAL A 1 76 ? 5.242 5.004 -1.185 1 98.5 76 VAL A CA 1
ATOM 613 C C . VAL A 1 76 ? 5.727 4.203 0.019 1 98.5 76 VAL A C 1
ATOM 615 O O . VAL A 1 76 ? 5.957 2.994 -0.083 1 98.5 76 VAL A O 1
ATOM 618 N N . PHE A 1 77 ? 5.844 4.836 1.189 1 98.5 77 PHE A N 1
ATOM 619 C CA . PHE A 1 77 ? 6.27 4.129 2.395 1 98.5 77 PHE A CA 1
ATOM 620 C C . PHE A 1 77 ? 5.277 3.031 2.756 1 98.5 77 PHE A C 1
ATOM 622 O O . PHE A 1 77 ? 5.676 1.943 3.178 1 98.5 77 PHE A O 1
ATOM 629 N N . ALA A 1 78 ? 4.027 3.32 2.555 1 98.19 78 ALA A N 1
ATOM 630 C CA . ALA A 1 78 ? 3.018 2.295 2.801 1 98.19 78 ALA A CA 1
ATOM 631 C C . ALA A 1 78 ? 3.184 1.12 1.841 1 98.19 78 ALA A C 1
ATOM 633 O O . ALA A 1 78 ? 3.137 -0.04 2.256 1 98.19 78 ALA A O 1
ATOM 634 N N . GLY A 1 79 ? 3.352 1.452 0.587 1 98.44 79 GLY A N 1
ATOM 635 C CA . GLY A 1 79 ? 3.555 0.405 -0.401 1 98.44 79 GLY A CA 1
ATOM 636 C C . GLY A 1 79 ? 4.77 -0.458 -0.115 1 98.44 79 GLY A C 1
ATOM 637 O O . GLY A 1 79 ? 4.707 -1.684 -0.227 1 98.44 79 GLY A O 1
ATOM 638 N N . VAL A 1 80 ? 5.852 0.207 0.238 1 98.62 80 VAL A N 1
ATOM 639 C CA . VAL A 1 80 ? 7.082 -0.508 0.563 1 98.62 80 VAL A CA 1
ATOM 640 C C . VAL A 1 80 ? 6.867 -1.377 1.8 1 98.62 80 VAL A C 1
ATOM 642 O O . VAL A 1 80 ? 7.344 -2.512 1.861 1 98.62 80 VAL A O 1
ATOM 645 N N . PHE A 1 81 ? 6.188 -0.846 2.732 1 98.25 81 PHE A N 1
ATOM 646 C CA . PHE A 1 81 ? 5.855 -1.605 3.932 1 98.25 81 PHE A CA 1
ATOM 647 C C . PHE A 1 81 ? 5.094 -2.877 3.576 1 98.25 81 PHE A C 1
ATOM 649 O O . PHE A 1 81 ? 5.426 -3.961 4.055 1 98.25 81 PHE A O 1
ATOM 656 N N . PHE A 1 82 ? 4.078 -2.789 2.75 1 98.25 82 PHE A N 1
ATOM 657 C CA . PHE A 1 82 ? 3.293 -3.955 2.361 1 98.25 82 PHE A CA 1
ATOM 658 C C . PHE A 1 82 ? 4.137 -4.93 1.546 1 98.25 82 PHE A C 1
ATOM 660 O O . PHE A 1 82 ? 4.023 -6.145 1.711 1 98.25 82 PHE A O 1
ATOM 667 N N . ASP A 1 83 ? 4.949 -4.332 0.662 1 98.5 83 ASP A N 1
ATOM 668 C CA . ASP A 1 83 ? 5.84 -5.172 -0.135 1 98.5 83 ASP A CA 1
ATOM 669 C C . ASP A 1 83 ? 6.727 -6.031 0.76 1 98.5 83 ASP A C 1
ATOM 671 O O . ASP A 1 83 ? 6.848 -7.238 0.545 1 98.5 83 ASP A O 1
ATOM 675 N N . ILE A 1 84 ? 7.293 -5.441 1.772 1 98.69 84 ILE A N 1
ATOM 676 C CA . ILE A 1 84 ? 8.211 -6.133 2.672 1 98.69 84 ILE A CA 1
ATOM 677 C C . ILE A 1 84 ? 7.449 -7.199 3.459 1 98.69 84 ILE A C 1
ATOM 679 O O . ILE A 1 84 ? 7.945 -8.312 3.646 1 98.69 84 ILE A O 1
ATOM 683 N N . ILE A 1 85 ? 6.281 -6.91 3.914 1 98.5 85 ILE A N 1
ATOM 684 C CA . ILE A 1 85 ? 5.473 -7.852 4.68 1 98.5 85 ILE A CA 1
ATOM 685 C C . ILE A 1 85 ? 5.152 -9.078 3.822 1 98.5 85 ILE A C 1
ATOM 687 O O . ILE A 1 85 ? 5.32 -10.211 4.266 1 98.5 85 ILE A O 1
ATOM 691 N N . PHE A 1 86 ? 4.691 -8.836 2.654 1 98.56 86 PHE A N 1
ATOM 692 C CA . PHE A 1 86 ? 4.363 -9.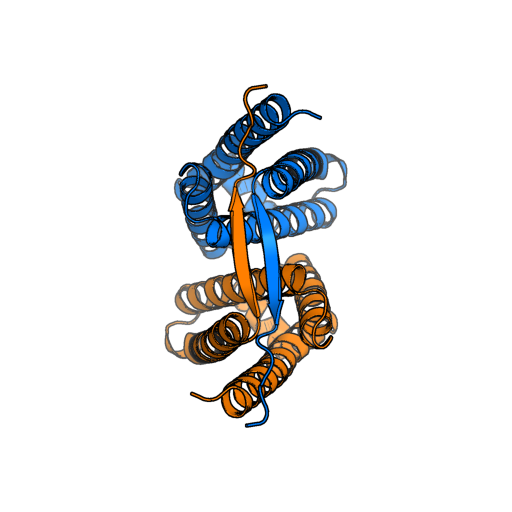938 1.756 1 98.56 86 PHE A CA 1
ATOM 693 C C . PHE A 1 86 ? 5.598 -10.773 1.444 1 98.56 86 PHE A C 1
ATOM 695 O O . PHE A 1 86 ? 5.539 -12.008 1.441 1 98.56 86 PHE A O 1
ATOM 702 N N . ALA A 1 87 ? 6.723 -10.078 1.115 1 98.5 87 ALA A N 1
ATOM 703 C CA . ALA A 1 87 ? 7.961 -10.797 0.83 1 98.5 87 ALA A CA 1
ATOM 704 C C . ALA A 1 87 ? 8.391 -11.648 2.021 1 98.5 87 ALA A C 1
ATOM 706 O O . ALA A 1 87 ? 8.75 -12.82 1.857 1 98.5 87 ALA A O 1
ATOM 707 N N . PHE A 1 88 ? 8.359 -11.07 3.203 1 98.75 88 PHE A N 1
ATOM 708 C CA . PHE A 1 88 ? 8.789 -11.766 4.41 1 98.75 88 PHE A CA 1
ATOM 709 C C . PHE A 1 88 ? 7.98 -13.047 4.609 1 98.75 88 PHE A C 1
ATOM 711 O O . PHE A 1 88 ? 8.555 -14.133 4.734 1 98.75 88 PHE A O 1
ATOM 718 N N . PHE A 1 89 ? 6.68 -12.969 4.605 1 98.69 89 PHE A N 1
ATOM 719 C CA . PHE A 1 89 ? 5.852 -14.125 4.93 1 98.69 89 PHE A CA 1
ATOM 720 C C . PHE A 1 89 ? 5.855 -15.133 3.785 1 98.69 89 PHE A C 1
ATOM 722 O O . PHE A 1 89 ? 5.781 -16.344 4.016 1 98.69 89 PHE A O 1
ATOM 729 N N . SER A 1 90 ? 5.898 -14.648 2.543 1 98.5 90 SER A N 1
ATOM 730 C CA . SER A 1 90 ? 6.008 -15.562 1.415 1 98.5 90 SER A CA 1
ATOM 731 C C . SER A 1 90 ? 7.277 -16.406 1.508 1 98.5 90 SER A C 1
ATOM 733 O O . SER A 1 90 ? 7.234 -17.625 1.325 1 98.5 90 SER A O 1
ATOM 735 N N . LYS A 1 91 ? 8.406 -15.734 1.793 1 98.69 91 LYS A N 1
ATOM 736 C CA . LYS A 1 91 ? 9.672 -16.453 1.919 1 98.69 91 LYS A CA 1
ATOM 737 C C . LYS A 1 91 ? 9.656 -17.375 3.123 1 98.69 91 LYS A C 1
ATOM 739 O O . LYS A 1 91 ? 10.195 -18.484 3.062 1 98.69 91 LYS A O 1
ATOM 744 N N . LEU A 1 92 ? 9.094 -16.891 4.188 1 98.62 92 LEU A N 1
ATOM 745 C CA . LEU A 1 92 ? 9.008 -17.719 5.391 1 98.62 92 LEU A CA 1
ATOM 746 C C . LEU A 1 92 ? 8.281 -19.031 5.102 1 98.62 92 LEU A C 1
ATOM 748 O O . LEU A 1 92 ? 8.758 -20.094 5.48 1 98.62 92 LEU A O 1
ATOM 752 N N . VAL A 1 93 ? 7.176 -18.969 4.438 1 98.19 93 VAL A N 1
ATOM 753 C CA . VAL A 1 93 ? 6.301 -20.109 4.191 1 98.19 93 VAL A CA 1
ATOM 754 C C . VAL A 1 93 ? 6.945 -21.047 3.172 1 98.19 93 VAL A C 1
ATOM 756 O O . VAL A 1 93 ? 6.898 -22.266 3.322 1 98.19 93 VAL A O 1
ATOM 759 N N . VAL A 1 94 ? 7.633 -20.531 2.184 1 98.44 94 VAL A N 1
ATOM 760 C CA . VAL A 1 94 ? 8.055 -21.328 1.045 1 98.44 94 VAL A CA 1
ATOM 761 C C . VAL A 1 94 ? 9.516 -21.734 1.212 1 98.44 94 VAL A C 1
ATOM 763 O O . VAL A 1 94 ? 9.898 -22.859 0.894 1 98.44 94 VAL A O 1
ATOM 766 N N . LEU A 1 95 ? 10.336 -20.828 1.787 1 98.12 95 LEU A N 1
ATOM 767 C CA . LEU A 1 95 ? 11.773 -21.062 1.755 1 98.12 95 LEU A CA 1
ATOM 768 C C . LEU A 1 95 ? 12.328 -21.203 3.166 1 98.12 95 LEU A C 1
ATOM 770 O O . LEU A 1 95 ? 13.445 -21.703 3.35 1 98.12 95 LEU A O 1
ATOM 774 N N . GLY A 1 96 ? 11.578 -20.75 4.117 1 98.19 96 GLY A N 1
ATOM 775 C CA . GLY A 1 96 ? 12.031 -20.859 5.496 1 98.19 96 GLY A CA 1
ATOM 776 C C . GLY A 1 96 ? 12.633 -19.562 6.02 1 98.19 96 GLY A C 1
ATOM 777 O O . GLY A 1 96 ? 12.789 -18.594 5.273 1 98.19 96 GLY A O 1
ATOM 778 N N . PHE A 1 97 ? 13.055 -19.531 7.25 1 98.31 97 PHE A N 1
ATOM 779 C CA . PHE A 1 97 ? 13.398 -18.328 7.996 1 98.31 97 PHE A CA 1
ATOM 780 C C . PHE A 1 97 ? 14.68 -17.703 7.461 1 98.31 97 PHE A C 1
ATOM 782 O O . PHE A 1 97 ? 14.773 -16.469 7.34 1 98.31 97 PHE A O 1
ATOM 789 N N . PRO A 1 98 ? 15.664 -18.5 7.113 1 98.38 98 PRO A N 1
ATOM 790 C CA . PRO A 1 98 ? 16.906 -17.875 6.652 1 98.38 98 PRO A CA 1
ATOM 791 C C . PRO A 1 98 ? 16.703 -17 5.422 1 98.38 98 PRO A C 1
ATOM 793 O O . PRO A 1 98 ? 17.406 -16 5.254 1 98.38 98 PRO A O 1
ATOM 796 N N . ALA A 1 99 ? 15.703 -17.344 4.617 1 98.12 99 ALA A N 1
ATOM 797 C CA . ALA A 1 99 ? 15.438 -16.609 3.383 1 98.12 99 ALA A CA 1
ATOM 798 C C . ALA A 1 99 ? 14.773 -15.266 3.68 1 98.12 99 ALA A C 1
ATOM 800 O O . ALA A 1 99 ? 14.625 -14.422 2.787 1 98.12 99 ALA A O 1
ATOM 801 N N . THR A 1 100 ? 14.43 -14.977 4.945 1 98.56 100 THR A N 1
ATOM 802 C CA . THR A 1 100 ? 13.664 -13.789 5.281 1 98.56 100 THR A CA 1
ATOM 803 C C . THR A 1 100 ? 14.586 -12.68 5.789 1 98.56 100 THR A C 1
ATOM 805 O O . THR A 1 100 ? 14.141 -11.555 6.031 1 98.56 100 THR A O 1
ATOM 808 N N . VAL A 1 101 ? 15.867 -12.891 5.887 1 98.56 101 VAL A N 1
ATOM 809 C CA . VAL A 1 101 ? 16.812 -11.961 6.492 1 98.56 101 VAL A CA 1
ATOM 810 C C . VAL A 1 101 ? 16.828 -10.656 5.703 1 98.56 101 VAL A C 1
ATOM 812 O O . VAL A 1 101 ? 16.859 -9.57 6.289 1 98.56 101 VAL A O 1
ATOM 815 N N . ASP A 1 102 ? 16.859 -10.758 4.387 1 98 102 ASP A N 1
ATOM 816 C CA . ASP A 1 102 ? 16.859 -9.547 3.57 1 98 102 ASP A CA 1
ATOM 817 C C . ASP A 1 102 ? 15.617 -8.703 3.838 1 98 102 ASP A C 1
ATOM 819 O O . ASP A 1 102 ? 15.703 -7.477 3.922 1 98 102 ASP A O 1
ATOM 823 N N . ALA A 1 103 ? 14.477 -9.383 3.984 1 98.5 103 ALA A N 1
ATOM 824 C CA . ALA A 1 103 ? 13.234 -8.672 4.262 1 98.5 103 ALA A CA 1
ATOM 825 C C . ALA A 1 103 ? 13.289 -7.988 5.625 1 98.5 103 ALA A C 1
ATOM 827 O O . ALA A 1 103 ? 12.781 -6.875 5.793 1 98.5 103 ALA A O 1
ATOM 828 N N . ILE A 1 104 ? 13.891 -8.602 6.602 1 98.75 104 ILE A N 1
ATOM 829 C CA . ILE A 1 104 ? 14.031 -8.039 7.941 1 98.75 104 ILE A CA 1
ATOM 830 C C . ILE A 1 104 ? 14.938 -6.812 7.895 1 98.75 104 ILE A C 1
ATOM 832 O O . ILE A 1 104 ? 14.633 -5.773 8.484 1 98.75 104 ILE A O 1
ATOM 836 N N . ILE A 1 105 ? 16.016 -6.918 7.195 1 98.69 105 ILE A N 1
ATOM 837 C CA . ILE A 1 105 ? 16.938 -5.801 7.047 1 98.69 105 ILE A CA 1
ATOM 838 C C . ILE A 1 105 ? 16.234 -4.633 6.363 1 98.69 105 ILE A C 1
ATOM 840 O O . ILE A 1 105 ? 16.344 -3.488 6.809 1 98.69 105 ILE A O 1
ATOM 844 N N . ALA A 1 106 ? 15.516 -4.969 5.32 1 98.56 106 ALA A N 1
ATOM 845 C CA . ALA A 1 106 ? 14.766 -3.936 4.609 1 98.56 106 ALA A CA 1
ATOM 846 C C . ALA A 1 106 ? 13.75 -3.262 5.527 1 98.56 106 ALA A C 1
ATOM 848 O O . ALA A 1 106 ? 13.594 -2.039 5.496 1 98.56 106 ALA A O 1
ATOM 849 N N . PHE A 1 107 ? 13.109 -4.027 6.332 1 98.75 107 PHE A N 1
ATOM 850 C CA . PHE A 1 107 ? 12.102 -3.502 7.246 1 98.75 107 PHE A CA 1
ATOM 851 C C . PHE A 1 107 ? 12.727 -2.516 8.227 1 98.75 107 PHE A C 1
ATOM 853 O O . PHE A 1 107 ? 12.18 -1.432 8.453 1 98.75 107 PHE A O 1
ATOM 860 N N . VAL A 1 108 ? 13.805 -2.871 8.805 1 98.75 108 VAL A N 1
ATOM 861 C CA . VAL A 1 108 ? 14.477 -2.002 9.766 1 98.75 108 VAL A CA 1
ATOM 862 C C . VAL A 1 108 ? 14.938 -0.722 9.07 1 98.75 108 VAL A C 1
ATOM 864 O O . VAL A 1 108 ? 14.688 0.381 9.555 1 98.75 108 VAL A O 1
ATOM 867 N N . MET A 1 109 ? 15.531 -0.896 7.945 1 98.56 109 MET A N 1
ATOM 868 C CA . MET A 1 109 ? 16.047 0.242 7.191 1 98.56 109 MET A CA 1
ATOM 869 C C . MET A 1 109 ? 14.93 1.209 6.824 1 98.56 109 MET A C 1
ATOM 871 O O . MET A 1 109 ? 15.039 2.412 7.066 1 98.56 109 MET A O 1
ATOM 875 N N . VAL A 1 110 ? 13.867 0.69 6.301 1 98.62 110 VAL A N 1
ATOM 876 C CA . VAL A 1 110 ? 12.773 1.535 5.84 1 98.62 110 VAL A CA 1
ATOM 877 C C . VAL A 1 110 ? 12.062 2.156 7.043 1 98.62 110 VAL A C 1
ATOM 879 O O . VAL A 1 110 ? 11.617 3.305 6.98 1 98.62 110 VAL A O 1
ATOM 882 N N . SER A 1 111 ? 11.969 1.44 8.164 1 98.69 111 SER A N 1
ATOM 883 C CA . SER A 1 111 ? 11.344 1.974 9.375 1 98.69 111 SER A CA 1
ATOM 884 C C . SER A 1 111 ? 12.125 3.164 9.914 1 98.69 111 SER A C 1
ATOM 886 O O . SER A 1 111 ? 11.531 4.18 10.297 1 98.69 111 SER A O 1
ATOM 888 N N . VAL A 1 112 ? 13.414 3.029 9.938 1 98.5 112 VAL A N 1
ATOM 889 C CA . VAL A 1 112 ? 14.25 4.137 10.391 1 98.5 112 VAL A CA 1
ATOM 890 C C . VAL A 1 112 ? 14.07 5.332 9.453 1 98.5 112 VAL A C 1
ATOM 892 O O . VAL A 1 112 ? 13.922 6.469 9.914 1 98.5 112 VAL A O 1
ATOM 895 N N . THR A 1 113 ? 14.078 5.082 8.172 1 98.5 113 THR A N 1
ATOM 896 C CA . THR A 1 113 ? 13.914 6.148 7.188 1 98.5 113 THR A CA 1
ATOM 897 C C . THR A 1 113 ? 12.57 6.848 7.367 1 98.5 113 THR A C 1
ATOM 899 O O . THR A 1 113 ? 12.492 8.078 7.324 1 98.5 113 THR A O 1
ATOM 902 N N . TYR A 1 114 ? 11.547 6.066 7.594 1 98.12 114 TYR A N 1
ATOM 903 C CA . TYR A 1 114 ? 10.211 6.617 7.766 1 98.12 114 TYR A CA 1
ATOM 904 C C . TYR A 1 114 ? 10.125 7.469 9.031 1 98.12 114 TYR A C 1
ATOM 906 O O . TYR A 1 114 ? 9.484 8.516 9.031 1 98.12 114 TYR A O 1
ATOM 914 N N . ILE A 1 115 ? 10.711 6.977 10.133 1 97.5 115 ILE A N 1
ATOM 915 C CA . ILE A 1 115 ? 10.711 7.727 11.383 1 97.5 115 ILE A CA 1
ATOM 916 C C . ILE A 1 115 ? 11.391 9.078 11.18 1 97.5 115 ILE A C 1
ATOM 918 O O . ILE A 1 115 ? 10.914 10.102 11.672 1 97.5 115 ILE A O 1
ATOM 922 N N . MET A 1 116 ? 12.508 9.109 10.43 1 97 116 MET A N 1
ATOM 923 C CA . MET A 1 116 ? 13.188 10.367 10.141 1 97 116 MET A CA 1
ATOM 924 C C . MET A 1 116 ? 12.328 11.25 9.242 1 97 116 MET A C 1
ATOM 926 O O . MET A 1 116 ? 12.328 12.477 9.391 1 97 116 MET A O 1
ATOM 930 N N . PHE A 1 117 ? 11.602 10.594 8.266 1 96.31 117 PHE A N 1
ATOM 931 C CA . PHE A 1 117 ? 10.672 11.312 7.402 1 96.31 117 PHE A CA 1
ATOM 932 C C . PHE A 1 117 ? 9.641 12.062 8.234 1 96.31 117 PHE A C 1
ATOM 934 O O . PHE A 1 117 ? 9.375 13.242 7.98 1 96.31 117 PHE A O 1
ATOM 941 N N . ARG A 1 118 ? 9.195 11.43 9.281 1 94.5 118 ARG A N 1
ATOM 942 C CA . ARG A 1 118 ? 8.156 12.008 10.125 1 94.5 118 ARG A CA 1
ATOM 943 C C . ARG A 1 118 ? 8.727 13.094 11.023 1 94.5 118 ARG A C 1
ATOM 945 O O . ARG A 1 118 ? 8.023 14.047 11.383 1 94.5 118 ARG A O 1
ATOM 952 N N . LYS A 1 119 ? 9.938 12.992 11.367 1 93.38 119 LYS A N 1
ATOM 953 C CA . LYS A 1 119 ? 10.594 14.008 12.18 1 93.38 119 LYS A CA 1
ATOM 954 C C . LYS A 1 119 ? 10.875 15.266 11.359 1 93.38 119 LYS A C 1
ATOM 956 O O . LYS A 1 119 ? 10.742 16.391 11.867 1 93.38 119 LYS A O 1
ATOM 961 N N . LEU A 1 120 ? 11.211 15.023 10.148 1 93.06 120 LEU A N 1
ATOM 962 C CA . LEU A 1 120 ? 11.57 16.156 9.289 1 93.06 120 LEU A CA 1
ATOM 963 C C . LEU A 1 120 ? 10.32 16.859 8.781 1 93.06 120 LEU A C 1
ATOM 965 O O . LEU A 1 120 ? 10.32 18.078 8.617 1 93.06 120 LEU A O 1
ATOM 969 N N . TYR A 1 121 ? 9.344 16 8.5 1 91.69 121 TYR A N 1
ATOM 970 C CA . TYR A 1 121 ? 8.094 16.531 7.965 1 91.69 121 TYR A CA 1
ATOM 971 C C . TYR A 1 121 ? 6.918 16.156 8.852 1 91.69 121 TYR A C 1
ATOM 973 O O . TYR A 1 121 ? 6.293 15.102 8.656 1 91.69 121 TYR A O 1
ATOM 981 N N . SER A 1 122 ? 6.621 17.078 9.742 1 89.44 122 SER A N 1
ATOM 982 C CA . SER A 1 122 ? 5.52 16.781 10.656 1 89.44 122 SER A CA 1
ATOM 983 C C . SER A 1 122 ? 4.172 16.875 9.945 1 89.44 122 SER A C 1
ATOM 985 O O . SER A 1 122 ? 4.004 17.672 9.023 1 89.44 122 SER A O 1
ATOM 987 N N . VAL A 1 123 ? 3.387 15.961 10.289 1 89.31 123 VAL A N 1
ATOM 988 C CA . VAL A 1 123 ? 2.057 15.93 9.688 1 89.31 123 VAL A CA 1
ATOM 989 C C . VAL A 1 123 ? 0.999 16.188 10.758 1 89.31 123 VAL A C 1
ATOM 991 O O . VAL A 1 123 ? 1.027 15.586 11.828 1 89.31 123 VAL A O 1
ATOM 994 N N . THR A 1 124 ? 0.152 17.094 10.492 1 89.31 124 THR A N 1
ATOM 995 C CA . THR A 1 124 ? -0.972 17.406 11.375 1 89.31 124 THR A CA 1
ATOM 996 C C . THR A 1 124 ? -2.297 17.203 10.641 1 89.31 124 THR A C 1
ATOM 998 O O . THR A 1 124 ? -2.463 17.688 9.516 1 89.31 124 THR A O 1
ATOM 1001 N N . TYR A 1 125 ? -3.07 16.391 11.25 1 88.19 125 TYR A N 1
ATOM 1002 C CA . TYR A 1 125 ? -4.426 16.219 10.734 1 88.19 125 TYR A CA 1
ATOM 1003 C C . TYR A 1 125 ? -5.406 17.125 11.477 1 88.19 125 TYR A C 1
ATOM 1005 O O . TYR A 1 125 ? -5.426 17.156 12.711 1 88.19 125 TYR A O 1
ATOM 1013 N N . LYS A 1 126 ? -6.137 17.938 10.797 1 85.94 126 LYS A N 1
ATOM 1014 C CA . LYS A 1 126 ? -7.141 18.828 11.383 1 85.94 126 LYS A CA 1
ATOM 1015 C C . LYS A 1 126 ? -8.539 18.469 10.891 1 85.94 126 LYS A C 1
ATOM 1017 O O . LYS A 1 126 ? -8.789 18.406 9.68 1 85.94 126 LYS A O 1
ATOM 1022 N N . ALA A 1 127 ? -9.352 18.109 11.867 1 84.38 127 ALA A N 1
ATOM 1023 C CA . ALA A 1 127 ? -10.75 17.844 11.531 1 84.38 127 ALA A CA 1
ATOM 1024 C C . ALA A 1 127 ? -11.484 19.141 11.188 1 84.38 127 ALA A C 1
ATOM 1026 O O . ALA A 1 127 ? -11.414 20.109 11.93 1 84.38 127 ALA A O 1
ATOM 1027 N N . ARG A 1 128 ? -11.945 19.234 10.023 1 77.31 128 ARG A N 1
ATOM 1028 C CA . ARG A 1 128 ? -12.75 20.406 9.672 1 77.31 128 ARG A CA 1
ATOM 1029 C C . ARG A 1 128 ? -14.062 20.406 10.438 1 77.31 128 ARG A C 1
ATOM 1031 O O . ARG A 1 128 ? -14.773 19.406 10.484 1 77.31 128 ARG A O 1
ATOM 1038 N N . VAL A 1 129 ? -14.117 21.359 11.531 1 63.69 129 VAL A N 1
ATOM 1039 C CA . VAL A 1 129 ? -15.273 21.531 12.414 1 63.69 129 VAL A CA 1
ATOM 1040 C C . VAL A 1 129 ? -16.5 21.906 11.586 1 63.69 129 VAL A C 1
ATOM 1042 O O . VAL A 1 129 ? -16.422 22.766 10.695 1 63.69 129 VAL A O 1
ATOM 1045 N N . LEU A 1 130 ? -17.375 20.938 11.367 1 54.97 130 LEU A N 1
ATOM 1046 C CA . LEU A 1 130 ? -18.672 21.156 10.766 1 54.97 130 LEU A CA 1
ATOM 1047 C C . LEU A 1 130 ? -19.438 22.266 11.477 1 54.97 130 LEU A C 1
ATOM 1049 O O . LEU A 1 130 ? -19.766 22.141 12.656 1 54.97 130 LEU A O 1
ATOM 1053 N N . GLU A 1 131 ? -19.031 23.5 11.383 1 47.44 131 GLU A N 1
ATOM 1054 C CA . GLU A 1 131 ? -19.906 24.547 11.891 1 47.44 131 GLU A CA 1
ATOM 1055 C C . GLU A 1 131 ? -21.359 24.297 11.477 1 47.44 131 GLU A C 1
ATOM 1057 O O . GLU A 1 131 ? -21.641 24.016 10.305 1 47.44 131 GLU A O 1
ATOM 1062 N N . GLU A 1 132 ? -22.094 23.578 12.227 1 44.19 132 GLU A N 1
ATOM 1063 C CA . GLU A 1 132 ? -23.562 23.688 12.25 1 44.19 132 GLU A CA 1
ATOM 1064 C C . GLU A 1 132 ? -24 25.141 12 1 44.19 132 GLU A C 1
ATOM 1066 O O . GLU A 1 132 ? -23.828 26 12.867 1 44.19 132 GLU A O 1
ATOM 1071 N N . ASN A 1 133 ? -23.438 25.859 10.984 1 37.31 133 ASN A N 1
ATOM 1072 C CA . ASN A 1 133 ? -24.391 26.953 10.82 1 37.31 133 ASN A CA 1
ATOM 1073 C C . ASN A 1 133 ? -25.672 26.484 10.156 1 37.31 133 ASN A C 1
ATOM 1075 O O . ASN A 1 133 ? -25.656 25.672 9.227 1 37.31 133 ASN A O 1
ATOM 1079 N N . MET B 1 1 ? -19.703 22.328 -1.428 1 73.19 1 MET B N 1
ATOM 1080 C CA . MET B 1 1 ? -20.25 21.219 -0.642 1 73.19 1 MET B CA 1
ATOM 1081 C C . MET B 1 1 ? -20.094 21.484 0.852 1 73.19 1 MET B C 1
ATOM 1083 O O . MET B 1 1 ? -19.031 21.922 1.301 1 73.19 1 MET B O 1
ATOM 1087 N N . ASN B 1 2 ? -21.188 21.25 1.559 1 83.38 2 ASN B N 1
ATOM 1088 C CA . ASN B 1 2 ? -21.109 21.562 2.98 1 83.38 2 ASN B CA 1
ATOM 1089 C C . ASN B 1 2 ? -20.531 20.406 3.777 1 83.38 2 ASN B C 1
ATOM 1091 O O . ASN B 1 2 ? -20.391 19.297 3.248 1 83.38 2 ASN B O 1
ATOM 1095 N N . ALA B 1 3 ? -20.156 20.609 4.934 1 85.25 3 ALA B N 1
ATOM 1096 C CA . ALA B 1 3 ? -19.469 19.641 5.789 1 85.25 3 ALA B CA 1
ATOM 1097 C C . ALA B 1 3 ? -20.344 18.438 6.078 1 85.25 3 AL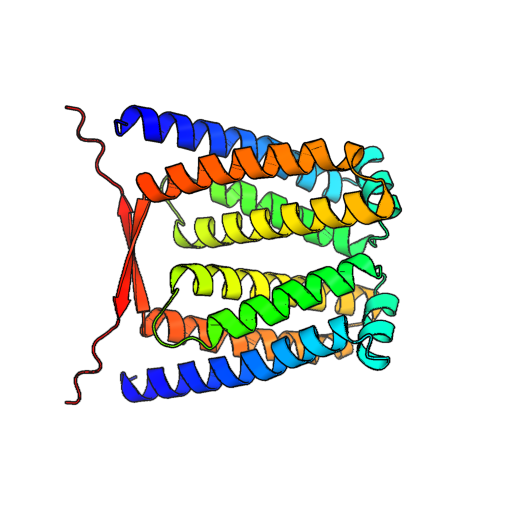A B C 1
ATOM 1099 O O . ALA B 1 3 ? -19.859 17.312 6.156 1 85.25 3 ALA B O 1
ATOM 1100 N N . LYS B 1 4 ? -21.609 18.719 6.273 1 89.75 4 LYS B N 1
ATOM 1101 C CA . LYS B 1 4 ? -22.547 17.641 6.555 1 89.75 4 LYS B CA 1
ATOM 1102 C C . LYS B 1 4 ? -22.609 16.656 5.387 1 89.75 4 LYS B C 1
ATOM 1104 O O . LYS B 1 4 ? -22.562 15.438 5.582 1 89.75 4 LYS B O 1
ATOM 1109 N N . THR B 1 5 ? -22.719 17.156 4.211 1 93.19 5 THR B N 1
ATOM 1110 C CA . THR B 1 5 ? -22.766 16.344 3.008 1 93.19 5 THR B CA 1
ATOM 1111 C C . THR B 1 5 ? -21.453 15.57 2.826 1 93.19 5 THR B C 1
ATOM 1113 O O . THR B 1 5 ? -21.469 14.391 2.477 1 93.19 5 THR B O 1
ATOM 1116 N N . THR B 1 6 ? -20.406 16.188 3.086 1 94.88 6 THR B N 1
ATOM 1117 C CA . THR B 1 6 ? -19.094 15.562 2.977 1 94.88 6 THR B CA 1
ATOM 1118 C C . THR B 1 6 ? -18.984 14.391 3.953 1 94.88 6 THR B C 1
ATOM 1120 O O . THR B 1 6 ? -18.5 13.32 3.588 1 94.88 6 THR B O 1
ATOM 1123 N N . LYS B 1 7 ? -19.422 14.625 5.129 1 94.62 7 LYS B N 1
ATOM 1124 C CA . LYS B 1 7 ? -19.359 13.578 6.148 1 94.62 7 LYS B CA 1
ATOM 1125 C C . LYS B 1 7 ? -20.219 12.383 5.77 1 94.62 7 LYS B C 1
ATOM 1127 O O . LYS B 1 7 ? -19.812 11.234 5.961 1 94.62 7 LYS B O 1
ATOM 1132 N N . ILE B 1 8 ? -21.344 12.688 5.266 1 96.25 8 ILE B N 1
ATOM 1133 C CA . ILE B 1 8 ? -22.266 11.625 4.871 1 96.25 8 ILE B CA 1
ATOM 1134 C C . ILE B 1 8 ? -21.641 10.812 3.734 1 96.25 8 ILE B C 1
ATOM 1136 O O . ILE B 1 8 ? -21.656 9.578 3.77 1 96.25 8 ILE B O 1
ATOM 1140 N N . ILE B 1 9 ? -21.125 11.445 2.748 1 97.31 9 ILE B N 1
ATOM 1141 C CA . ILE B 1 9 ? -20.5 10.758 1.622 1 97.31 9 ILE B CA 1
ATOM 1142 C C . ILE B 1 9 ? -19.297 9.961 2.105 1 97.31 9 ILE B C 1
ATOM 1144 O O . ILE B 1 9 ? -19.094 8.82 1.698 1 97.31 9 ILE B O 1
ATOM 1148 N N . TYR B 1 10 ? -18.547 10.523 2.984 1 97 10 TYR B N 1
ATOM 1149 C CA . TYR B 1 10 ? -17.359 9.859 3.525 1 97 10 TYR B CA 1
ATOM 1150 C C . TYR B 1 10 ? -17.734 8.57 4.246 1 97 10 TYR B C 1
ATOM 1152 O O . TYR B 1 10 ? -17.203 7.504 3.945 1 97 10 TYR B O 1
ATOM 1160 N N . TRP B 1 11 ? -18.688 8.648 5.121 1 97.25 11 TRP B N 1
ATOM 1161 C CA . TRP B 1 11 ? -19.016 7.484 5.93 1 97.25 11 TRP B CA 1
ATOM 1162 C C . TRP B 1 11 ? -19.75 6.441 5.102 1 97.25 11 TRP B C 1
ATOM 1164 O O . TRP B 1 11 ? -19.609 5.238 5.328 1 97.25 11 TRP B O 1
ATOM 1174 N N . THR B 1 12 ? -20.547 6.891 4.172 1 98.38 12 THR B N 1
ATOM 1175 C CA . THR B 1 12 ? -21.141 5.934 3.238 1 98.38 12 THR B CA 1
ATOM 1176 C C . THR B 1 12 ? -20.047 5.191 2.471 1 98.38 12 THR B C 1
ATOM 1178 O O . THR B 1 12 ? -20.094 3.967 2.336 1 98.38 12 THR B O 1
ATOM 1181 N N . GLY B 1 13 ? -19.078 5.922 1.978 1 98.44 13 GLY B N 1
ATOM 1182 C CA . GLY B 1 13 ? -17.938 5.316 1.296 1 98.44 13 GLY B CA 1
ATOM 1183 C C . GLY B 1 13 ? -17.156 4.355 2.174 1 98.44 13 GLY B C 1
ATOM 1184 O O . GLY B 1 13 ? -16.766 3.273 1.727 1 98.44 13 GLY B O 1
ATOM 1185 N N . ILE B 1 14 ? -16.953 4.773 3.428 1 98.38 14 ILE B N 1
ATOM 1186 C CA . ILE B 1 14 ? -16.219 3.939 4.379 1 98.38 14 ILE B CA 1
ATOM 1187 C C . ILE B 1 14 ? -16.969 2.629 4.594 1 98.38 14 ILE B C 1
ATOM 1189 O O . ILE B 1 14 ? -16.375 1.552 4.59 1 98.38 14 ILE B O 1
ATOM 1193 N N . ILE B 1 15 ? -18.234 2.688 4.711 1 98.38 15 ILE B N 1
ATOM 1194 C CA . ILE B 1 15 ? -19.031 1.499 4.953 1 98.38 15 ILE B CA 1
ATOM 1195 C C . ILE B 1 15 ? -19.031 0.607 3.713 1 98.38 15 ILE B C 1
ATOM 1197 O O . ILE B 1 15 ? -18.859 -0.609 3.816 1 98.38 15 ILE B O 1
ATOM 1201 N N . LEU B 1 16 ? -19.219 1.208 2.572 1 98.56 16 LEU B N 1
ATOM 1202 C CA . LEU B 1 16 ? -19.203 0.433 1.336 1 98.56 16 LEU B CA 1
ATOM 1203 C C . LEU B 1 16 ? -17.844 -0.197 1.093 1 98.56 16 LEU B C 1
ATOM 1205 O O . LEU B 1 16 ? -17.75 -1.372 0.731 1 98.56 16 LEU B O 1
ATOM 1209 N N . THR B 1 17 ? -16.812 0.615 1.287 1 98.5 17 THR B N 1
ATOM 1210 C CA . THR B 1 17 ? -15.461 0.101 1.14 1 98.5 17 THR B CA 1
ATOM 1211 C C . THR B 1 17 ? -15.203 -1.033 2.127 1 98.5 17 THR B C 1
ATOM 1213 O O . THR B 1 17 ? -14.617 -2.057 1.765 1 98.5 17 THR B O 1
ATOM 1216 N N . SER B 1 18 ? -15.664 -0.867 3.311 1 98.5 18 SER B N 1
ATOM 1217 C CA . SER B 1 18 ? -15.453 -1.867 4.352 1 98.5 18 SER B CA 1
ATOM 1218 C C . SER B 1 18 ? -16.219 -3.152 4.047 1 98.5 18 SER B C 1
ATOM 1220 O O . SER B 1 18 ? -15.711 -4.25 4.293 1 98.5 18 SER B O 1
ATOM 1222 N N . LEU B 1 19 ? -17.375 -2.994 3.547 1 98.31 19 LEU B N 1
ATOM 1223 C CA . LEU B 1 19 ? -18.141 -4.176 3.164 1 98.31 19 LEU B CA 1
ATOM 1224 C C . LEU B 1 19 ? -17.453 -4.918 2.021 1 98.31 19 LEU B C 1
ATOM 1226 O O . LEU B 1 19 ? -17.328 -6.145 2.061 1 98.31 19 LEU B O 1
ATOM 1230 N N . TRP B 1 20 ? -17.062 -4.211 1.034 1 98.44 20 TRP B N 1
ATOM 1231 C CA . TRP B 1 20 ? -16.438 -4.801 -0.147 1 98.44 20 TRP B CA 1
ATOM 1232 C C . TRP B 1 20 ? -15.117 -5.484 0.213 1 98.44 20 TRP B C 1
ATOM 1234 O O . TRP B 1 20 ? -14.953 -6.684 -0.019 1 98.44 20 TRP B O 1
ATOM 1244 N N . PHE B 1 21 ? -14.203 -4.766 0.816 1 98.69 21 PHE B N 1
ATOM 1245 C CA . PHE B 1 21 ? -12.867 -5.281 1.089 1 98.69 21 PHE B CA 1
ATOM 1246 C C . PHE B 1 21 ? -12.859 -6.125 2.355 1 98.69 21 PHE B C 1
ATOM 1248 O O . PHE B 1 21 ? -12.008 -7.004 2.518 1 98.69 21 PHE B O 1
ATOM 1255 N N . GLY B 1 22 ? -13.766 -5.859 3.238 1 98.5 22 GLY B N 1
ATOM 1256 C CA . GLY B 1 22 ? -13.938 -6.746 4.379 1 98.5 22 GLY B CA 1
ATOM 1257 C C . GLY B 1 22 ? -14.445 -8.125 3.988 1 98.5 22 GLY B C 1
ATOM 1258 O O . GLY B 1 22 ? -13.914 -9.133 4.449 1 98.5 22 GLY B O 1
ATOM 1259 N N . ALA B 1 23 ? -15.477 -8.133 3.164 1 98.19 23 ALA B N 1
ATOM 1260 C CA . ALA B 1 23 ? -15.969 -9.406 2.658 1 98.19 23 ALA B CA 1
ATOM 1261 C C . ALA B 1 23 ? -14.883 -10.148 1.88 1 98.19 23 ALA B C 1
ATOM 1263 O O . ALA B 1 23 ? -14.695 -11.352 2.062 1 98.19 23 ALA B O 1
ATOM 1264 N N . SER B 1 24 ? -14.258 -9.406 1.023 1 98.19 24 SER B N 1
ATOM 1265 C CA . SER B 1 24 ? -13.172 -10 0.252 1 98.19 24 SER B CA 1
ATOM 1266 C C . SER B 1 24 ? -12.117 -10.609 1.166 1 98.19 24 SER B C 1
ATOM 1268 O O . SER B 1 24 ? -11.711 -11.758 0.977 1 98.19 24 SER B O 1
ATOM 1270 N N . GLY B 1 25 ? -11.641 -9.82 2.176 1 98.69 25 GLY B N 1
ATOM 1271 C CA . GLY B 1 25 ? -10.664 -10.336 3.119 1 98.69 25 GLY B CA 1
ATOM 1272 C C . GLY B 1 25 ? -11.164 -11.531 3.904 1 98.69 25 GLY B C 1
ATOM 1273 O O . GLY B 1 25 ? -10.43 -12.492 4.117 1 98.69 25 GLY B O 1
ATOM 1274 N N . PHE B 1 26 ? -12.391 -11.477 4.324 1 98.5 26 PHE B N 1
ATOM 1275 C CA . PHE B 1 26 ? -13 -12.57 5.07 1 98.5 26 PHE B CA 1
ATOM 1276 C C . PHE B 1 26 ? -13.039 -13.844 4.23 1 98.5 26 PHE B C 1
ATOM 1278 O O . PHE B 1 26 ? -12.703 -14.93 4.715 1 98.5 26 PHE B O 1
ATOM 1285 N N . PHE B 1 27 ? -13.43 -13.727 2.996 1 98.62 27 PHE B N 1
ATOM 1286 C CA . PHE B 1 27 ? -13.516 -14.883 2.102 1 98.62 27 PHE B CA 1
ATOM 1287 C C . PHE B 1 27 ? -12.125 -15.43 1.788 1 98.62 27 PHE B C 1
ATOM 1289 O O . PHE B 1 27 ? -11.961 -16.641 1.612 1 98.62 27 PHE B O 1
ATOM 1296 N N . GLU B 1 28 ? -11.164 -14.547 1.704 1 98.75 28 GLU B N 1
ATOM 1297 C CA . GLU B 1 28 ? -9.781 -14.984 1.521 1 98.75 28 GLU B CA 1
ATOM 1298 C C . GLU B 1 28 ? -9.297 -15.805 2.717 1 98.75 28 GLU B C 1
ATOM 1300 O O . GLU B 1 28 ? -8.641 -16.828 2.551 1 98.75 28 GLU B O 1
ATOM 1305 N N . LEU B 1 29 ? -9.703 -15.453 3.879 1 98.62 29 LEU B N 1
ATOM 1306 C CA . LEU B 1 29 ? -9.242 -16.109 5.098 1 98.62 29 LEU B CA 1
ATOM 1307 C C . LEU B 1 29 ? -10.016 -17.406 5.34 1 98.62 29 LEU B C 1
ATOM 1309 O O . LEU B 1 29 ? -9.492 -18.344 5.938 1 98.62 29 LEU B O 1
ATOM 1313 N N . THR B 1 30 ? -11.195 -17.469 4.816 1 98.44 30 THR B N 1
ATOM 1314 C CA . THR B 1 30 ? -12.031 -18.625 5.082 1 98.44 30 THR B CA 1
ATOM 1315 C C . THR B 1 30 ? -12.023 -19.594 3.895 1 98.44 30 THR B C 1
ATOM 1317 O O . THR B 1 30 ? -12.82 -20.531 3.84 1 98.44 30 THR B O 1
ATOM 1320 N N . THR B 1 31 ? -11.242 -19.344 2.936 1 98 31 THR B N 1
ATOM 1321 C CA . THR B 1 31 ? -11.039 -20.203 1.773 1 98 31 THR B CA 1
ATOM 1322 C C . THR B 1 31 ? -12.344 -20.375 0.996 1 98 31 THR B C 1
ATOM 1324 O O . THR B 1 31 ? -12.672 -21.484 0.576 1 98 31 THR B O 1
ATOM 1327 N N . ASN B 1 32 ? -13.07 -19.25 0.931 1 98.38 32 ASN B N 1
ATOM 1328 C CA . ASN B 1 32 ? -14.258 -19.266 0.081 1 98.38 32 ASN B CA 1
ATOM 1329 C C . ASN B 1 32 ? -13.93 -19.766 -1.321 1 98.38 32 ASN B C 1
ATOM 1331 O O . ASN B 1 32 ? -13.008 -19.281 -1.967 1 98.38 32 ASN B O 1
ATOM 1335 N N . LYS B 1 33 ? -14.656 -20.656 -1.858 1 98.06 33 LYS B N 1
ATOM 1336 C CA . LYS B 1 33 ? -14.344 -21.359 -3.1 1 98.06 33 LYS B CA 1
ATOM 1337 C C . LYS B 1 33 ? -14.266 -20.391 -4.277 1 98.06 33 LYS B C 1
ATOM 1339 O O . LYS B 1 33 ? -13.297 -20.406 -5.039 1 98.06 33 LYS B O 1
ATOM 1344 N N . LEU B 1 34 ? -15.219 -19.547 -4.418 1 96.5 34 LEU B N 1
ATOM 1345 C CA . LEU B 1 34 ? -15.289 -18.625 -5.551 1 96.5 34 LEU B CA 1
ATOM 1346 C C . LEU B 1 34 ? -14.102 -17.656 -5.539 1 96.5 34 LEU B C 1
ATOM 1348 O O . LEU B 1 34 ? -13.438 -17.484 -6.562 1 96.5 34 LEU B O 1
ATOM 1352 N N . VAL B 1 35 ? -13.805 -17.047 -4.43 1 97 35 VAL B N 1
ATOM 1353 C CA . VAL B 1 35 ? -12.734 -16.062 -4.297 1 97 35 VAL B CA 1
ATOM 1354 C C . VAL B 1 35 ? -11.383 -16.75 -4.527 1 97 35 VAL B C 1
ATOM 1356 O O . VAL B 1 35 ? -10.523 -16.203 -5.23 1 97 35 VAL B O 1
ATOM 1359 N N . TRP B 1 36 ? -11.211 -17.922 -3.941 1 98.25 36 TRP B N 1
ATOM 1360 C CA . TRP B 1 36 ? -9.938 -18.625 -4.086 1 98.25 36 TRP B CA 1
ATOM 1361 C C . TRP B 1 36 ? -9.758 -19.125 -5.516 1 98.25 36 TRP B C 1
ATOM 1363 O O . TRP B 1 36 ? -8.664 -19.016 -6.082 1 98.25 36 TRP B O 1
ATOM 1373 N N . GLU B 1 37 ? -10.789 -19.641 -6.141 1 97.69 37 GLU B N 1
ATOM 1374 C CA . GLU B 1 37 ? -10.672 -20.141 -7.508 1 97.69 37 GLU B CA 1
ATOM 1375 C C . GLU B 1 37 ? -10.281 -19.031 -8.477 1 97.69 37 GLU B C 1
ATOM 1377 O O . GLU B 1 37 ? -9.398 -19.219 -9.312 1 97.69 37 GLU B O 1
ATOM 1382 N N . ILE B 1 38 ? -10.883 -17.891 -8.344 1 96.94 38 ILE B N 1
ATOM 1383 C CA . ILE B 1 38 ? -10.586 -16.781 -9.242 1 96.94 38 ILE B CA 1
ATOM 1384 C C . ILE B 1 38 ? -9.156 -16.297 -8.992 1 96.94 38 ILE B C 1
ATOM 1386 O O . ILE B 1 38 ? -8.414 -16.031 -9.945 1 96.94 38 ILE B O 1
ATOM 1390 N N . THR B 1 39 ? -8.758 -16.188 -7.73 1 98.12 39 THR B N 1
ATOM 1391 C CA . THR B 1 39 ? -7.426 -15.695 -7.387 1 98.12 39 THR B CA 1
ATOM 1392 C C . THR B 1 39 ? -6.352 -16.672 -7.855 1 98.12 39 THR B C 1
ATOM 1394 O O . THR B 1 39 ? -5.301 -16.25 -8.352 1 98.12 39 THR B O 1
ATOM 1397 N N . GLN B 1 40 ? -6.625 -17.906 -7.734 1 98.25 40 GLN B N 1
ATOM 1398 C CA . GLN B 1 40 ? -5.672 -18.906 -8.203 1 98.25 40 GLN B CA 1
ATOM 1399 C C . GLN B 1 40 ? -5.66 -19 -9.727 1 98.25 40 GLN B C 1
ATOM 1401 O O . GLN B 1 40 ? -4.617 -19.25 -10.328 1 98.25 40 GLN B O 1
ATOM 1406 N N . LEU B 1 41 ? -6.852 -18.766 -10.328 1 98.06 41 LEU B N 1
ATOM 1407 C CA . LEU B 1 41 ? -6.902 -18.656 -11.789 1 98.06 41 LEU B CA 1
ATOM 1408 C C . LEU B 1 41 ? -6.004 -17.531 -12.273 1 98.06 41 LEU B C 1
ATOM 1410 O O . LEU B 1 41 ? -5.387 -17.641 -13.336 1 98.06 41 LEU B O 1
ATOM 1414 N N . LEU B 1 42 ? -5.883 -16.531 -11.477 1 98.25 42 LEU B N 1
ATOM 1415 C CA . LEU B 1 42 ? -5.004 -15.422 -11.805 1 98.25 42 LEU B CA 1
ATOM 1416 C C . LEU B 1 42 ? -3.547 -15.781 -11.555 1 98.25 42 LEU B C 1
ATOM 1418 O O . LEU B 1 42 ? -2.643 -15.031 -11.93 1 98.25 42 LEU B O 1
ATOM 1422 N N . GLY B 1 43 ? -3.289 -16.844 -10.812 1 98.44 43 GLY B N 1
ATOM 1423 C CA . GLY B 1 43 ? -1.934 -17.359 -10.656 1 98.44 43 GLY B CA 1
ATOM 1424 C C . GLY B 1 43 ? -1.376 -17.141 -9.266 1 98.44 43 GLY B C 1
ATOM 1425 O O . GLY B 1 43 ? -0.207 -17.438 -9.008 1 98.44 43 GLY B O 1
ATOM 1426 N N . TYR B 1 44 ? -2.152 -16.703 -8.336 1 98.62 44 TYR B N 1
ATOM 1427 C CA . TYR B 1 44 ? -1.628 -16.328 -7.027 1 98.62 44 TYR B CA 1
ATOM 1428 C C . TYR B 1 44 ? -1.646 -17.516 -6.074 1 98.62 44 TYR B C 1
ATOM 1430 O O . TYR B 1 44 ? -2.607 -18.297 -6.051 1 98.62 44 TYR B O 1
ATOM 1438 N N . PRO B 1 45 ? -0.571 -17.641 -5.312 1 98.62 45 PRO B N 1
ATOM 1439 C CA . PRO B 1 45 ? -0.453 -18.781 -4.395 1 98.62 45 PRO B CA 1
ATOM 1440 C C . PRO B 1 45 ? -1.256 -18.578 -3.109 1 98.62 45 PRO B C 1
ATOM 1442 O O . PRO B 1 45 ? -1.658 -17.453 -2.793 1 98.62 45 PRO B O 1
ATOM 1445 N N . ALA B 1 46 ? -1.389 -19.656 -2.373 1 98.25 46 ALA B N 1
ATOM 1446 C CA . ALA B 1 46 ? -2.215 -19.672 -1.17 1 98.25 46 ALA B CA 1
ATOM 1447 C C . ALA B 1 46 ? -1.691 -18.703 -0.122 1 98.25 46 ALA B C 1
ATOM 1449 O O . ALA B 1 46 ? -2.471 -17.984 0.518 1 98.25 46 ALA B O 1
ATOM 1450 N N . HIS B 1 47 ? -0.417 -18.672 0.08 1 98.31 47 HIS B N 1
ATOM 1451 C CA . HIS B 1 47 ? 0.128 -17.812 1.119 1 98.31 47 HIS B CA 1
ATOM 1452 C C . HIS B 1 47 ? -0.151 -16.344 0.814 1 98.31 47 HIS B C 1
ATOM 1454 O O . HIS B 1 47 ? -0.376 -15.547 1.729 1 98.31 47 HIS B O 1
ATOM 1460 N N . PHE B 1 48 ? -0.121 -15.969 -0.442 1 98.69 48 PHE B N 1
ATOM 1461 C CA . PHE B 1 48 ? -0.489 -14.609 -0.828 1 98.69 48 PHE B CA 1
ATOM 1462 C C . PHE B 1 48 ? -1.921 -14.297 -0.41 1 98.69 48 PHE B C 1
ATOM 1464 O O . PHE B 1 48 ? -2.193 -13.227 0.141 1 98.69 48 PHE B O 1
ATOM 1471 N N . ILE B 1 49 ? -2.824 -15.188 -0.684 1 98.75 49 ILE B N 1
ATOM 1472 C CA . ILE B 1 49 ? -4.246 -14.992 -0.434 1 98.75 49 ILE B CA 1
ATOM 1473 C C . ILE B 1 49 ? -4.488 -14.797 1.062 1 98.75 49 ILE B C 1
ATOM 1475 O O . ILE B 1 49 ? -5.215 -13.891 1.47 1 98.75 49 ILE B O 1
ATOM 1479 N N . TYR B 1 50 ? -3.842 -15.555 1.867 1 98.69 50 TYR B N 1
ATOM 1480 C CA . TYR B 1 50 ? -4.012 -15.453 3.312 1 98.69 50 TYR B CA 1
ATOM 1481 C C . TYR B 1 50 ? -3.471 -14.125 3.832 1 98.69 50 TYR B C 1
ATOM 1483 O O . TYR B 1 50 ? -4.109 -13.469 4.656 1 98.69 50 TYR B O 1
ATOM 1491 N N . ILE B 1 51 ? -2.273 -13.766 3.35 1 98.56 51 ILE B N 1
ATOM 1492 C CA . ILE B 1 51 ? -1.68 -12.516 3.801 1 98.56 51 ILE B CA 1
ATOM 1493 C C . ILE B 1 51 ? -2.562 -11.344 3.377 1 98.56 51 ILE B C 1
ATOM 1495 O O . ILE B 1 51 ? -2.822 -10.43 4.172 1 98.56 51 ILE B O 1
ATOM 1499 N N . LEU B 1 52 ? -3.047 -11.398 2.166 1 98.69 52 LEU B N 1
ATOM 1500 C CA . LEU B 1 52 ? -3.943 -10.367 1.645 1 98.69 52 LEU B CA 1
ATOM 1501 C C . LEU B 1 52 ? -5.191 -10.25 2.512 1 98.69 52 LEU B C 1
ATOM 1503 O O . LEU B 1 52 ? -5.617 -9.141 2.84 1 98.69 52 LEU B O 1
ATOM 1507 N N . GLY B 1 53 ? -5.785 -11.367 2.887 1 98.81 53 GLY B N 1
ATOM 1508 C CA . GLY B 1 53 ? -6.953 -11.367 3.752 1 98.81 53 GLY B CA 1
ATOM 1509 C C . GLY B 1 53 ? -6.707 -10.695 5.09 1 98.81 53 GLY B C 1
ATOM 1510 O O . GLY B 1 53 ? -7.52 -9.891 5.543 1 98.81 53 GLY B O 1
ATOM 1511 N N . VAL B 1 54 ? -5.621 -11.023 5.707 1 98.62 54 VAL B N 1
ATOM 1512 C CA . VAL B 1 54 ? -5.27 -10.438 6.996 1 98.62 54 VAL B CA 1
ATOM 1513 C C . VAL B 1 54 ? -5.137 -8.922 6.855 1 98.62 54 VAL B C 1
ATOM 1515 O O . VAL B 1 54 ? -5.645 -8.164 7.688 1 98.62 54 VAL B O 1
ATOM 1518 N N . MET B 1 55 ? -4.441 -8.508 5.809 1 98.44 55 MET B N 1
ATOM 1519 C CA . MET B 1 55 ? -4.227 -7.082 5.598 1 98.44 55 MET B CA 1
ATOM 1520 C C . MET B 1 55 ? -5.543 -6.363 5.336 1 98.44 55 MET B C 1
ATOM 1522 O O . MET B 1 55 ? -5.781 -5.277 5.867 1 98.44 55 MET B O 1
ATOM 1526 N N . LYS B 1 56 ? -6.414 -6.988 4.535 1 98.69 56 LYS B N 1
ATOM 1527 C CA . LYS B 1 56 ? -7.691 -6.363 4.207 1 98.69 56 LYS B CA 1
ATOM 1528 C C . LYS B 1 56 ? -8.57 -6.227 5.449 1 98.69 56 LYS B C 1
ATOM 1530 O O . LYS B 1 56 ? -9.141 -5.16 5.699 1 98.69 56 LYS B O 1
ATOM 1535 N N . VAL B 1 57 ? -8.656 -7.211 6.188 1 98.69 57 VAL B N 1
ATOM 1536 C CA . VAL B 1 57 ? -9.5 -7.184 7.379 1 98.69 57 VAL B CA 1
ATOM 1537 C C . VAL B 1 57 ? -8.945 -6.172 8.383 1 98.69 57 VAL B C 1
ATOM 1539 O O . VAL B 1 57 ? -9.695 -5.387 8.961 1 98.69 57 VAL B O 1
ATOM 1542 N N . SER B 1 58 ? -7.648 -6.16 8.586 1 98.44 58 SER B N 1
ATOM 1543 C CA . SER B 1 58 ? -7.02 -5.176 9.461 1 98.44 58 SER B CA 1
ATOM 1544 C C . SER B 1 58 ? -7.293 -3.756 8.984 1 98.44 58 SER B C 1
ATOM 1546 O O . SER B 1 58 ? -7.555 -2.861 9.789 1 98.44 58 SER B O 1
ATOM 1548 N N . GLY B 1 59 ? -7.188 -3.531 7.633 1 98.38 59 GLY B N 1
ATOM 1549 C CA . GLY B 1 59 ? -7.457 -2.223 7.059 1 98.38 59 GLY B CA 1
ATOM 1550 C C . GLY B 1 59 ? -8.883 -1.758 7.285 1 98.38 59 GLY B C 1
ATOM 1551 O O . GLY B 1 59 ? -9.117 -0.606 7.656 1 98.38 59 GLY B O 1
ATOM 1552 N N . VAL B 1 60 ? -9.766 -2.678 7.113 1 98.06 60 VAL B N 1
ATOM 1553 C CA . VAL B 1 60 ? -11.18 -2.348 7.262 1 98.06 60 VAL B CA 1
ATOM 1554 C C . VAL B 1 60 ? -11.477 -1.99 8.719 1 98.06 60 VAL B C 1
ATOM 1556 O O . VAL B 1 60 ? -12.242 -1.066 8.992 1 98.06 60 VAL B O 1
ATOM 1559 N N . ILE B 1 61 ? -10.906 -2.701 9.648 1 98.38 61 ILE B N 1
ATOM 1560 C CA . ILE B 1 61 ? -11.07 -2.395 11.062 1 98.38 61 ILE B CA 1
ATOM 1561 C C . ILE B 1 61 ? -10.578 -0.976 11.344 1 98.38 61 ILE B C 1
ATOM 1563 O O . ILE B 1 61 ? -11.234 -0.211 12.047 1 98.38 61 ILE B O 1
ATOM 1567 N N . THR B 1 62 ? -9.469 -0.646 10.781 1 98.25 62 THR B N 1
ATOM 1568 C CA . THR B 1 62 ? -8.891 0.685 10.945 1 98.25 62 THR B CA 1
ATOM 1569 C C . THR B 1 62 ? -9.82 1.749 10.367 1 98.25 62 THR B C 1
ATOM 1571 O O . THR B 1 62 ? -10.07 2.773 11.008 1 98.25 62 THR B O 1
ATOM 1574 N N . LEU B 1 63 ? -10.383 1.497 9.203 1 98 63 LEU B N 1
ATOM 1575 C CA . LEU B 1 63 ? -11.234 2.465 8.516 1 98 63 LEU B CA 1
ATOM 1576 C C . LEU B 1 63 ? -12.492 2.75 9.328 1 98 63 LEU B C 1
ATOM 1578 O O . LEU B 1 63 ? -13 3.875 9.32 1 98 63 LEU B O 1
ATOM 1582 N N . LEU B 1 64 ? -12.93 1.77 10.047 1 98 64 LEU B N 1
ATOM 1583 C CA . LEU B 1 64 ? -14.234 1.867 10.695 1 98 64 LEU B CA 1
ATOM 1584 C C . LEU B 1 64 ? -14.117 2.566 12.047 1 98 64 LEU B C 1
ATOM 1586 O O . LEU B 1 64 ? -15.125 2.932 12.648 1 98 64 LEU B O 1
ATOM 1590 N N . ILE B 1 65 ? -12.906 2.74 12.57 1 96.56 65 ILE B N 1
ATOM 1591 C CA . ILE B 1 65 ? -12.719 3.492 13.805 1 96.56 65 ILE B CA 1
ATOM 1592 C C . ILE B 1 65 ? -12.898 4.984 13.531 1 96.56 65 ILE B C 1
ATOM 1594 O O . ILE B 1 65 ? -12.109 5.582 12.797 1 96.56 65 ILE B O 1
ATOM 1598 N N . PRO B 1 66 ? -13.898 5.633 14.141 1 92.38 66 PRO B N 1
ATOM 1599 C CA . PRO B 1 66 ? -14.211 7.02 13.781 1 92.38 66 PRO B CA 1
ATOM 1600 C C . PRO B 1 66 ? -13.172 8.008 14.312 1 92.38 66 PRO B C 1
ATOM 1602 O O . PRO B 1 66 ? -12.742 7.906 15.461 1 92.38 66 PRO B O 1
ATOM 1605 N N . ASN B 1 67 ? -12.75 8.836 13.523 1 87.62 67 ASN B N 1
ATOM 1606 C CA . ASN B 1 67 ? -12.039 10.062 13.867 1 87.62 67 ASN B CA 1
ATOM 1607 C C . ASN B 1 67 ? -10.703 9.766 14.555 1 87.62 67 ASN B C 1
ATOM 1609 O O . ASN B 1 67 ? -10.188 10.602 15.305 1 87.62 67 ASN B O 1
ATOM 1613 N N . LYS B 1 68 ? -10.258 8.508 14.391 1 92.81 68 LYS B N 1
ATOM 1614 C CA . LYS B 1 68 ? -8.969 8.156 14.984 1 92.81 68 LYS B CA 1
ATOM 1615 C C . LYS B 1 68 ? -8.062 7.477 13.969 1 92.81 68 LYS B C 1
ATOM 1617 O O . LYS B 1 68 ? -8.508 7.105 12.875 1 92.81 68 LYS B O 1
ATOM 1622 N N . LEU B 1 69 ? -6.805 7.457 14.25 1 95.69 69 LEU B N 1
ATOM 1623 C CA . LEU B 1 69 ? -5.816 6.73 13.461 1 95.69 69 LEU B CA 1
ATOM 1624 C C . LEU B 1 69 ? -5.77 7.266 12.031 1 95.69 69 LEU B C 1
ATOM 1626 O O . LEU B 1 69 ? -5.77 6.488 11.07 1 95.69 69 LEU B O 1
ATOM 1630 N N . LEU B 1 70 ? -5.805 8.492 11.859 1 95.56 70 LEU B N 1
ATOM 1631 C CA . LEU B 1 70 ? -5.934 9.133 10.555 1 95.56 70 LEU B CA 1
ATOM 1632 C C . LEU B 1 70 ? -4.73 8.812 9.672 1 95.56 70 LEU B C 1
ATOM 1634 O O . LEU B 1 70 ? -4.879 8.609 8.469 1 95.56 70 LEU B O 1
ATOM 1638 N N . ARG B 1 71 ? -3.547 8.805 10.258 1 94.56 71 ARG B N 1
ATOM 1639 C CA . ARG B 1 71 ? -2.359 8.422 9.5 1 94.56 71 ARG B CA 1
ATOM 1640 C C . ARG B 1 71 ? -2.449 6.977 9.023 1 94.56 71 ARG B C 1
ATOM 1642 O O . ARG B 1 71 ? -2.08 6.668 7.891 1 94.56 71 ARG B O 1
ATOM 1649 N N . LEU B 1 72 ? -2.885 6.121 9.883 1 96.94 72 LEU B N 1
ATOM 1650 C CA . LEU B 1 72 ? -3.041 4.719 9.516 1 96.94 72 LEU B CA 1
ATOM 1651 C C . LEU B 1 72 ? -4.105 4.559 8.438 1 96.94 72 LEU B C 1
ATOM 1653 O O . LEU B 1 72 ? -3.992 3.686 7.57 1 96.94 72 LEU B O 1
ATOM 1657 N N . LYS B 1 73 ? -5.148 5.371 8.516 1 97.56 73 LYS B N 1
ATOM 1658 C CA . LYS B 1 73 ? -6.156 5.352 7.461 1 97.56 73 LYS B CA 1
ATOM 1659 C C . LYS B 1 73 ? -5.555 5.727 6.113 1 97.56 73 LYS B C 1
ATOM 1661 O O . LYS B 1 73 ? -5.949 5.188 5.078 1 97.56 73 LYS B O 1
ATOM 1666 N N . GLU B 1 74 ? -4.602 6.664 6.16 1 96.94 74 GLU B N 1
ATOM 1667 C CA . GLU B 1 74 ? -3.883 6.996 4.938 1 96.94 74 GLU B CA 1
ATOM 1668 C C . GLU B 1 74 ? -3.182 5.77 4.359 1 96.94 74 GLU B C 1
ATOM 1670 O O . GLU B 1 74 ? -3.236 5.527 3.15 1 96.94 74 GLU B O 1
ATOM 1675 N N . TRP B 1 75 ? -2.592 4.965 5.238 1 97.81 75 TRP B N 1
ATOM 1676 C CA . TRP B 1 75 ? -1.907 3.746 4.812 1 97.81 75 TRP B CA 1
ATOM 1677 C C . TRP B 1 75 ? -2.902 2.721 4.281 1 97.81 75 TRP B C 1
ATOM 1679 O O . TRP B 1 75 ? -2.592 1.969 3.352 1 97.81 75 TRP B O 1
ATOM 1689 N N . VAL B 1 76 ? -4.043 2.646 4.887 1 98.5 76 VAL B N 1
ATOM 1690 C CA . VAL B 1 76 ? -5.078 1.725 4.434 1 98.5 76 VAL B CA 1
ATOM 1691 C C . VAL B 1 76 ? -5.543 2.115 3.033 1 98.5 76 VAL B C 1
ATOM 1693 O O . VAL B 1 76 ? -5.656 1.263 2.148 1 98.5 76 VAL B O 1
ATOM 1696 N N . PHE B 1 77 ? -5.773 3.41 2.791 1 98.5 77 PHE B N 1
ATOM 1697 C CA . PHE B 1 77 ? -6.184 3.871 1.47 1 98.5 77 PHE B CA 1
ATOM 1698 C C . PHE B 1 77 ? -5.113 3.557 0.432 1 98.5 77 PHE B C 1
ATOM 1700 O O . PHE B 1 77 ? -5.43 3.172 -0.695 1 98.5 77 PHE B O 1
ATOM 1707 N N . ALA B 1 78 ? -3.887 3.699 0.838 1 98.25 78 ALA B N 1
ATOM 1708 C CA . ALA B 1 78 ? -2.797 3.344 -0.067 1 98.25 78 ALA B CA 1
ATOM 1709 C C . ALA B 1 78 ? -2.814 1.852 -0.386 1 98.25 78 ALA B C 1
ATOM 1711 O O . ALA B 1 78 ? -2.68 1.456 -1.546 1 98.25 78 ALA B O 1
ATOM 1712 N N . GLY B 1 79 ? -2.961 1.063 0.646 1 98.44 79 GLY B N 1
ATOM 1713 C CA . GLY B 1 79 ? -3.027 -0.376 0.445 1 98.44 79 GLY B CA 1
ATOM 1714 C C . GLY B 1 79 ? -4.168 -0.799 -0.46 1 98.44 79 GLY B C 1
ATOM 1715 O O . GLY B 1 79 ? -3.988 -1.644 -1.341 1 98.44 79 GLY B O 1
ATOM 1716 N N . VAL B 1 80 ? -5.316 -0.204 -0.222 1 98.62 80 VAL B N 1
ATOM 1717 C CA . VAL B 1 80 ? -6.488 -0.507 -1.036 1 98.62 80 VAL B CA 1
ATOM 1718 C C . VAL B 1 80 ? -6.246 -0.067 -2.479 1 98.62 80 VAL B C 1
ATOM 1720 O O . VAL B 1 80 ? -6.617 -0.771 -3.42 1 98.62 80 VAL B O 1
ATOM 1723 N N . PHE B 1 81 ? -5.66 1.052 -2.619 1 98.31 81 PHE B N 1
ATOM 1724 C CA . PHE B 1 81 ? -5.309 1.542 -3.947 1 98.31 81 PHE B CA 1
ATOM 1725 C C . PHE B 1 81 ? -4.422 0.541 -4.676 1 98.31 81 PHE B C 1
ATOM 1727 O O . PHE B 1 81 ? -4.676 0.205 -5.832 1 98.31 81 PHE B O 1
ATOM 1734 N N . PHE B 1 82 ? -3.383 0.043 -4.039 1 98.25 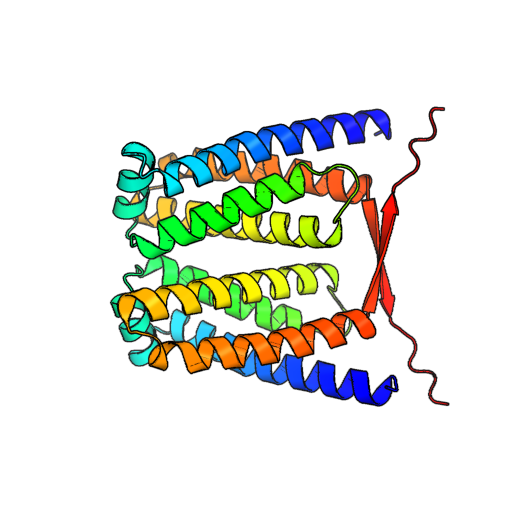82 PHE B N 1
ATOM 1735 C CA . PHE B 1 82 ? -2.479 -0.914 -4.668 1 98.25 82 PHE B CA 1
ATOM 1736 C C . PHE B 1 82 ? -3.193 -2.23 -4.949 1 98.25 82 PHE B C 1
ATOM 1738 O O . PHE B 1 82 ? -2.977 -2.85 -5.992 1 98.25 82 PHE B O 1
ATOM 1745 N N . ASP B 1 83 ? -4.012 -2.623 -3.975 1 98.5 83 ASP B N 1
ATOM 1746 C CA . ASP B 1 83 ? -4.789 -3.846 -4.168 1 98.5 83 ASP B CA 1
ATOM 1747 C C . ASP B 1 83 ? -5.629 -3.768 -5.438 1 98.5 83 ASP B C 1
ATOM 1749 O O . ASP B 1 83 ? -5.629 -4.699 -6.246 1 98.5 83 ASP B O 1
ATOM 1753 N N . ILE B 1 84 ? -6.289 -2.664 -5.637 1 98.75 84 ILE B N 1
ATOM 1754 C CA . ILE B 1 84 ? -7.172 -2.479 -6.785 1 98.75 84 ILE B CA 1
ATOM 1755 C C . ILE B 1 84 ? -6.348 -2.459 -8.07 1 98.75 84 ILE B C 1
ATOM 1757 O O . ILE B 1 84 ? -6.746 -3.053 -9.078 1 98.75 84 ILE B O 1
ATOM 1761 N N . ILE B 1 85 ? -5.238 -1.813 -8.07 1 98.5 85 ILE B N 1
ATOM 1762 C CA . ILE B 1 85 ? -4.379 -1.729 -9.25 1 98.5 85 ILE B CA 1
ATOM 1763 C C . ILE B 1 85 ? -3.91 -3.125 -9.641 1 98.5 85 ILE B C 1
ATOM 1765 O O . ILE B 1 85 ? -3.99 -3.506 -10.812 1 98.5 85 ILE B O 1
ATOM 1769 N N . PHE B 1 86 ? -3.42 -3.854 -8.711 1 98.56 86 PHE B N 1
ATOM 1770 C CA . PHE B 1 86 ? -2.951 -5.203 -8.992 1 98.56 86 PHE B CA 1
ATOM 1771 C C . PHE B 1 86 ? -4.09 -6.078 -9.5 1 98.56 86 PHE B C 1
ATOM 1773 O O . PHE B 1 86 ? -3.916 -6.844 -10.453 1 98.56 86 PHE B O 1
ATOM 1780 N N . ALA B 1 87 ? -5.262 -6.004 -8.805 1 98.5 87 ALA B N 1
ATOM 1781 C CA . ALA B 1 87 ? -6.418 -6.785 -9.242 1 98.5 87 ALA B CA 1
ATOM 1782 C C . ALA B 1 87 ? -6.812 -6.426 -10.672 1 98.5 87 ALA B C 1
ATOM 1784 O O . ALA B 1 87 ? -7.059 -7.312 -11.5 1 98.5 87 ALA B O 1
ATOM 1785 N N . PHE B 1 88 ? -6.887 -5.137 -10.961 1 98.75 88 PHE B N 1
ATOM 1786 C CA . PHE B 1 88 ? -7.301 -4.672 -12.281 1 98.75 88 PHE B CA 1
ATOM 1787 C C . PHE B 1 88 ? -6.391 -5.234 -13.367 1 98.75 88 PHE B C 1
ATOM 1789 O O . PHE B 1 88 ? -6.863 -5.863 -14.312 1 98.75 88 PHE B O 1
ATOM 1796 N N . PHE B 1 89 ? -5.109 -5.07 -13.234 1 98.69 89 PHE B N 1
ATOM 1797 C CA . PHE B 1 89 ? -4.191 -5.461 -14.305 1 98.69 89 PHE B CA 1
ATOM 1798 C C . PHE B 1 89 ? -4.055 -6.977 -14.375 1 98.69 89 PHE B C 1
ATOM 1800 O O . PHE B 1 89 ? -3.879 -7.539 -15.453 1 98.69 89 PHE B O 1
ATOM 1807 N N . SER B 1 90 ? -4.09 -7.656 -13.227 1 98.5 90 SER B N 1
ATOM 1808 C CA . SER B 1 90 ? -4.062 -9.117 -13.242 1 98.5 90 SER B CA 1
ATOM 1809 C C . SER B 1 90 ? -5.25 -9.68 -14.008 1 98.5 90 SER B C 1
ATOM 1811 O O . SER B 1 90 ? -5.09 -10.578 -14.844 1 98.5 90 SER B O 1
ATOM 1813 N N . LYS B 1 91 ? -6.445 -9.141 -13.719 1 98.69 91 LYS B N 1
ATOM 1814 C CA . LYS B 1 91 ? -7.648 -9.609 -14.406 1 98.69 91 LYS B CA 1
ATOM 1815 C C . LYS B 1 91 ? -7.602 -9.25 -15.891 1 98.69 91 LYS B C 1
ATOM 1817 O O . LYS B 1 91 ? -8.031 -10.039 -16.734 1 98.69 91 LYS B O 1
ATOM 1822 N N . LEU B 1 92 ? -7.137 -8.07 -16.141 1 98.62 92 LEU B N 1
ATOM 1823 C CA . LEU B 1 92 ? -7.027 -7.637 -17.531 1 98.62 92 LEU B CA 1
ATOM 1824 C C . LEU B 1 92 ? -6.176 -8.609 -18.344 1 98.62 92 LEU B C 1
ATOM 1826 O O . LEU B 1 92 ? -6.566 -9.023 -19.438 1 98.62 92 LEU B O 1
ATOM 1830 N N . VAL B 1 93 ? -5.047 -8.992 -17.828 1 98.19 93 VAL B N 1
ATOM 1831 C CA . VAL B 1 93 ? -4.062 -9.812 -18.531 1 98.19 93 VAL B CA 1
ATOM 1832 C C . VAL B 1 93 ? -4.57 -11.242 -18.641 1 98.19 93 VAL B C 1
ATOM 1834 O O . VAL B 1 93 ? -4.418 -11.883 -19.688 1 98.19 93 VAL B O 1
ATOM 1837 N N . VAL B 1 94 ? -5.254 -11.75 -17.656 1 98.44 94 VAL B N 1
ATOM 1838 C CA . VAL B 1 94 ? -5.551 -13.18 -17.578 1 98.44 94 VAL B CA 1
ATOM 1839 C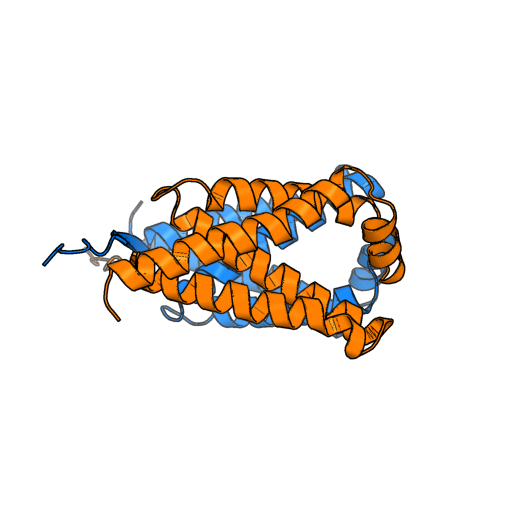 C . VAL B 1 94 ? -6.977 -13.438 -18.062 1 98.44 94 VAL B C 1
ATOM 1841 O O . VAL B 1 94 ? -7.242 -14.422 -18.75 1 98.44 94 VAL B O 1
ATOM 1844 N N . LEU B 1 95 ? -7.895 -12.492 -17.75 1 98.12 95 LEU B N 1
ATOM 1845 C CA . LEU B 1 95 ? -9.305 -12.789 -17.969 1 98.12 95 LEU B CA 1
ATOM 1846 C C . LEU B 1 95 ? -9.906 -11.836 -19 1 98.12 95 LEU B C 1
ATOM 1848 O O . LEU B 1 95 ? -10.984 -12.094 -19.531 1 98.12 95 LEU B O 1
ATOM 1852 N N . GLY B 1 96 ? -9.25 -10.758 -19.203 1 98.19 96 GLY B N 1
ATOM 1853 C CA . GLY B 1 96 ? -9.75 -9.789 -20.172 1 98.19 96 GLY B CA 1
ATOM 1854 C C . GLY B 1 96 ? -10.492 -8.641 -19.531 1 98.19 96 GLY B C 1
ATOM 1855 O O . GLY B 1 96 ? -10.703 -8.633 -18.312 1 98.19 96 GLY B O 1
ATOM 1856 N N . PHE B 1 97 ? -10.969 -7.695 -20.281 1 98.31 97 PHE B N 1
ATOM 1857 C CA . PHE B 1 97 ? -11.461 -6.395 -19.828 1 98.31 97 PHE B CA 1
ATOM 1858 C C . PHE B 1 97 ? -12.766 -6.543 -19.062 1 98.31 97 PHE B C 1
ATOM 1860 O O . PHE B 1 97 ? -12.969 -5.883 -18.047 1 98.31 97 PHE B O 1
ATOM 1867 N N . PRO B 1 98 ? -13.648 -7.402 -19.516 1 98.38 98 PRO B N 1
ATOM 1868 C CA . PRO B 1 98 ? -14.922 -7.492 -18.797 1 98.38 98 PRO B CA 1
ATOM 1869 C C . PRO B 1 98 ? -14.742 -7.879 -17.328 1 98.38 98 PRO B C 1
ATOM 1871 O O . PRO B 1 98 ? -15.531 -7.457 -16.484 1 98.38 98 PRO B O 1
ATOM 1874 N N . ALA B 1 99 ? -13.68 -8.625 -17.047 1 98.12 99 ALA B N 1
ATOM 1875 C CA . ALA B 1 99 ? -13.43 -9.102 -15.695 1 98.12 99 ALA B CA 1
ATOM 1876 C C . ALA B 1 99 ? -12.898 -7.973 -14.805 1 98.12 99 ALA B C 1
ATOM 1878 O O . ALA B 1 99 ? -12.789 -8.133 -13.594 1 98.12 99 ALA B O 1
ATOM 1879 N N . THR B 1 100 ? -12.648 -6.777 -15.367 1 98.56 100 THR B N 1
ATOM 1880 C CA . THR B 1 100 ? -12.008 -5.699 -14.617 1 98.56 100 THR B CA 1
ATOM 1881 C C . THR B 1 100 ? -13.047 -4.703 -14.109 1 98.56 100 THR B C 1
ATOM 1883 O O . THR B 1 100 ? -12.719 -3.777 -13.367 1 98.56 100 THR B O 1
ATOM 1886 N N . VAL B 1 101 ? -14.305 -4.879 -14.406 1 98.56 101 VAL B N 1
ATOM 1887 C CA . VAL B 1 101 ? -15.367 -3.92 -14.102 1 98.56 101 VAL B CA 1
ATOM 1888 C C . VAL B 1 101 ? -15.469 -3.725 -12.594 1 98.56 101 VAL B C 1
ATOM 1890 O O . VAL B 1 101 ? -15.617 -2.598 -12.117 1 98.56 101 VAL B O 1
ATOM 1893 N N . ASP B 1 102 ? -15.438 -4.82 -11.844 1 98.06 102 ASP B N 1
ATOM 1894 C CA . ASP B 1 102 ? -15.516 -4.703 -10.391 1 98.06 102 ASP B CA 1
ATOM 1895 C C . ASP B 1 102 ? -14.367 -3.855 -9.844 1 98.06 102 ASP B C 1
ATOM 1897 O O . ASP B 1 102 ? -14.57 -3.033 -8.953 1 98.06 102 ASP B O 1
ATOM 1901 N N . ALA B 1 103 ? -13.164 -4.059 -10.414 1 98.5 103 ALA B N 1
ATOM 1902 C CA . ALA B 1 103 ? -12.008 -3.283 -9.977 1 98.5 103 ALA B CA 1
ATOM 1903 C C . ALA B 1 103 ? -12.188 -1.803 -10.297 1 98.5 103 ALA B C 1
ATOM 1905 O O . ALA B 1 103 ? -11.797 -0.937 -9.516 1 98.5 103 ALA B O 1
ATOM 1906 N N . ILE B 1 104 ? -12.781 -1.48 -11.422 1 98.75 104 ILE B N 1
ATOM 1907 C CA . ILE B 1 104 ? -13.031 -0.101 -11.828 1 98.75 104 ILE B CA 1
ATOM 1908 C C . ILE B 1 104 ? -14.047 0.539 -10.883 1 98.75 104 ILE B C 1
ATOM 1910 O O . ILE B 1 104 ? -13.859 1.672 -10.438 1 98.75 104 ILE B O 1
ATOM 1914 N N . ILE B 1 105 ? -15.07 -0.172 -10.578 1 98.69 105 ILE B N 1
ATOM 1915 C CA . ILE B 1 105 ? -16.094 0.324 -9.656 1 98.69 105 ILE B CA 1
ATOM 1916 C C . ILE B 1 105 ? -15.461 0.584 -8.289 1 98.69 105 ILE B C 1
ATOM 1918 O O . ILE B 1 105 ? -15.695 1.633 -7.688 1 98.69 105 ILE B O 1
ATOM 1922 N N . ALA B 1 106 ? -14.672 -0.366 -7.863 1 98.62 106 ALA B N 1
ATOM 1923 C CA . ALA B 1 106 ? -13.992 -0.21 -6.582 1 98.62 106 ALA B CA 1
ATOM 1924 C C . ALA B 1 106 ? -13.086 1.02 -6.586 1 98.62 106 ALA B C 1
ATOM 1926 O O . ALA B 1 106 ? -13.047 1.768 -5.605 1 98.62 106 ALA B O 1
ATOM 1927 N N . PHE B 1 107 ? -12.414 1.228 -7.656 1 98.75 107 PHE B N 1
ATOM 1928 C CA . PHE B 1 107 ? -11.5 2.357 -7.77 1 98.75 107 PHE B CA 1
ATOM 1929 C C . PHE B 1 107 ? -12.25 3.678 -7.648 1 98.75 107 PHE B C 1
ATOM 1931 O O . PHE B 1 107 ? -11.82 4.578 -6.926 1 98.75 107 PHE B O 1
ATOM 1938 N N . VAL B 1 108 ? -13.312 3.809 -8.336 1 98.75 108 VAL B N 1
ATOM 1939 C CA . VAL B 1 108 ? -14.109 5.035 -8.297 1 98.75 108 VAL B CA 1
ATOM 1940 C C . VAL B 1 108 ? -14.656 5.246 -6.883 1 98.75 108 VAL B C 1
ATOM 1942 O O . VAL B 1 108 ? -14.523 6.336 -6.324 1 98.75 108 VAL B O 1
ATOM 1945 N N . MET B 1 109 ? -15.18 4.211 -6.348 1 98.56 109 MET B N 1
ATOM 1946 C CA . MET B 1 109 ? -15.773 4.285 -5.012 1 98.56 109 MET B CA 1
ATOM 1947 C C . MET B 1 109 ? -14.734 4.703 -3.98 1 98.56 109 MET B C 1
ATOM 1949 O O . MET B 1 109 ? -14.961 5.629 -3.199 1 98.56 109 MET B O 1
ATOM 1953 N N . VAL B 1 110 ? -13.609 4.07 -4.004 1 98.69 110 VAL B N 1
ATOM 1954 C CA . VAL B 1 110 ? -12.578 4.34 -3.008 1 98.69 110 VAL B CA 1
ATOM 1955 C C . VAL B 1 110 ? -11.977 5.727 -3.246 1 98.69 110 VAL B C 1
ATOM 1957 O O . VAL B 1 110 ? -11.641 6.434 -2.295 1 98.69 110 VAL B O 1
ATOM 1960 N N . SER B 1 111 ? -11.859 6.16 -4.5 1 98.75 111 SER B N 1
ATOM 1961 C CA . SER B 1 111 ? -11.336 7.488 -4.812 1 98.75 111 SER B CA 1
ATOM 1962 C C . SER B 1 111 ? -12.25 8.586 -4.262 1 98.75 111 SER B C 1
ATOM 1964 O O . SER B 1 111 ? -11.773 9.562 -3.688 1 98.75 111 SER B O 1
ATOM 1966 N N . VAL B 1 112 ? -13.523 8.391 -4.434 1 98.5 112 VAL B N 1
ATOM 1967 C CA . VAL B 1 112 ? -14.477 9.359 -3.895 1 98.5 112 VAL B CA 1
ATOM 1968 C C . VAL B 1 112 ? -14.375 9.391 -2.371 1 98.5 112 VAL B C 1
ATOM 1970 O O . VAL B 1 112 ? -14.344 10.469 -1.769 1 98.5 112 VAL B O 1
ATOM 1973 N N . THR B 1 113 ? -14.297 8.234 -1.767 1 98.5 113 THR B N 1
ATOM 1974 C CA . THR B 1 113 ? -14.188 8.148 -0.314 1 98.5 113 THR B CA 1
ATOM 1975 C C . THR B 1 113 ? -12.922 8.844 0.177 1 98.5 113 THR B C 1
ATOM 1977 O O . THR B 1 113 ? -12.961 9.586 1.164 1 98.5 113 THR B O 1
ATOM 1980 N N . TYR B 1 114 ? -11.844 8.633 -0.528 1 98.19 114 TYR B N 1
ATOM 1981 C CA . TYR B 1 114 ? -10.57 9.234 -0.148 1 98.19 114 TYR B CA 1
ATOM 1982 C C . TYR B 1 114 ? -10.625 10.75 -0.276 1 98.19 114 TYR B C 1
ATOM 1984 O O . TYR B 1 114 ? -10.078 11.469 0.565 1 98.19 114 TYR B O 1
ATOM 1992 N N . ILE B 1 115 ? -11.211 11.242 -1.374 1 97.56 115 ILE B N 1
ATOM 1993 C CA . ILE B 1 115 ? -11.336 12.688 -1.579 1 97.56 115 ILE B CA 1
ATOM 1994 C C . ILE B 1 115 ? -12.133 13.305 -0.432 1 97.56 115 ILE B C 1
ATOM 1996 O O . ILE B 1 115 ? -11.773 14.367 0.077 1 97.56 115 ILE B O 1
ATOM 2000 N N . MET B 1 116 ? -13.211 12.633 0.007 1 97.12 116 MET B N 1
ATOM 2001 C CA . MET B 1 116 ? -13.992 13.133 1.136 1 97.12 116 MET B CA 1
ATOM 2002 C C . MET B 1 116 ? -13.188 13.062 2.428 1 97.12 116 MET B C 1
ATOM 2004 O O . MET B 1 116 ? -13.312 13.938 3.291 1 97.12 116 MET B O 1
ATOM 2008 N N . PHE B 1 117 ? -12.359 11.961 2.564 1 96.44 117 PHE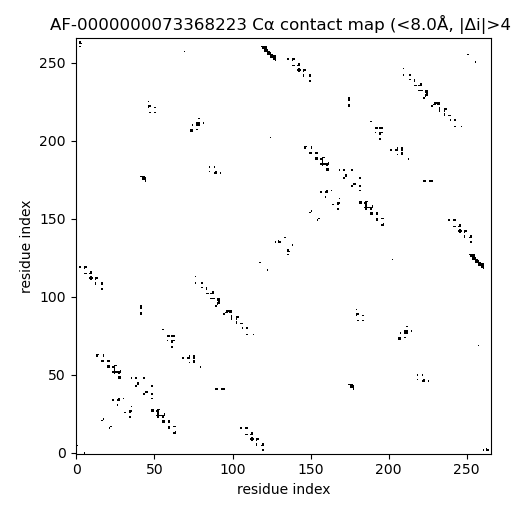 B N 1
ATOM 2009 C CA . PHE B 1 117 ? -11.461 11.82 3.707 1 96.44 117 PHE B CA 1
ATOM 2010 C C . PHE B 1 117 ? -10.539 13.031 3.818 1 96.44 117 PHE B C 1
ATOM 2012 O O . PHE B 1 117 ? -10.383 13.594 4.902 1 96.44 117 PHE B O 1
ATOM 2019 N N . ARG B 1 118 ? -10.086 13.484 2.688 1 94.62 118 ARG B N 1
ATOM 2020 C CA . ARG B 1 118 ? -9.141 14.602 2.656 1 94.62 118 ARG B CA 1
ATOM 2021 C C . ARG B 1 118 ? -9.852 15.93 2.912 1 94.62 118 ARG B C 1
ATOM 2023 O O . ARG B 1 118 ? -9.266 16.859 3.459 1 94.62 118 ARG B O 1
ATOM 2030 N N . LYS B 1 119 ? -11.055 16.016 2.557 1 93.5 119 LYS B N 1
ATOM 2031 C CA . LYS B 1 119 ? -11.844 17.219 2.811 1 93.5 119 LYS B CA 1
ATOM 2032 C C . LYS B 1 119 ? -12.203 17.344 4.289 1 93.5 119 LYS B C 1
ATOM 2034 O O . LYS B 1 119 ? -12.188 18.438 4.848 1 93.5 119 LYS B O 1
ATOM 2039 N N . LEU B 1 120 ? -12.461 16.219 4.844 1 93.19 120 LEU B N 1
ATOM 2040 C CA . LEU B 1 120 ? -12.883 16.219 6.238 1 93.19 120 LEU B CA 1
ATOM 2041 C C . LEU B 1 120 ? -11.688 16.375 7.168 1 93.19 120 LEU B C 1
ATOM 2043 O O . LEU B 1 120 ? -11.797 17.016 8.219 1 93.19 120 LEU B O 1
ATOM 2047 N N . TYR B 1 121 ? -10.625 15.719 6.719 1 91.88 121 TYR B N 1
ATOM 2048 C CA . TYR B 1 121 ? -9.406 15.75 7.523 1 91.88 121 TYR B CA 1
ATOM 2049 C C . TYR B 1 121 ? -8.242 16.297 6.719 1 91.88 121 TYR B C 1
ATOM 2051 O O . TYR B 1 121 ? -7.504 15.547 6.078 1 91.88 121 TYR B O 1
ATOM 2059 N N . SER B 1 122 ? -8.07 17.578 6.875 1 89.56 122 SER B N 1
ATOM 2060 C CA . SER B 1 122 ? -6.996 18.203 6.117 1 89.56 122 SER B CA 1
ATOM 2061 C C . SER B 1 122 ? -5.633 17.844 6.699 1 89.56 122 SER B C 1
ATOM 2063 O O . SER B 1 122 ? -5.492 17.672 7.91 1 89.56 122 SER B O 1
ATOM 2065 N N . VAL B 1 123 ? -4.789 17.594 5.809 1 89.12 123 VAL B N 1
ATOM 2066 C CA . VAL B 1 123 ? -3.439 17.25 6.227 1 89.12 123 VAL B CA 1
ATOM 2067 C C . VAL B 1 123 ? -2.461 18.344 5.805 1 89.12 123 VAL B C 1
ATOM 2069 O O . VAL B 1 123 ? -2.484 18.797 4.656 1 89.12 123 VAL B O 1
ATOM 2072 N N . THR B 1 124 ? -1.692 18.781 6.711 1 89.31 124 THR B N 1
ATOM 2073 C CA . THR B 1 124 ? -0.641 19.766 6.449 1 89.31 124 THR B CA 1
ATOM 2074 C C . THR B 1 124 ? 0.727 19.188 6.82 1 89.31 124 THR B C 1
ATOM 2076 O O . THR B 1 124 ? 0.9 18.641 7.906 1 89.31 124 THR B O 1
ATOM 2079 N N . TYR B 1 125 ? 1.554 19.234 5.82 1 88.06 125 TYR B N 1
ATOM 2080 C CA . TYR B 1 125 ? 2.939 18.859 6.074 1 88.06 125 TYR B CA 1
ATOM 2081 C C . TYR B 1 125 ? 3.799 20.078 6.344 1 88.06 125 TYR B C 1
ATOM 2083 O O . TYR B 1 125 ? 3.756 21.062 5.59 1 88.06 125 TYR B O 1
ATOM 2091 N N . LYS B 1 126 ? 4.488 20.125 7.445 1 85.75 126 LYS B N 1
ATOM 2092 C CA . LYS B 1 126 ? 5.379 21.219 7.805 1 85.75 126 LYS B CA 1
ATOM 2093 C C . LYS B 1 126 ? 6.828 20.75 7.906 1 85.75 126 LYS B C 1
ATOM 2095 O O . LYS B 1 126 ? 7.129 19.812 8.641 1 85.75 126 LYS B O 1
ATOM 2100 N N . ALA B 1 127 ? 7.617 21.359 7.043 1 84 127 ALA B N 1
ATOM 2101 C CA . ALA B 1 127 ? 9.047 21.062 7.125 1 84 127 ALA B CA 1
ATOM 2102 C C . ALA B 1 127 ? 9.656 21.672 8.383 1 84 127 ALA B C 1
ATOM 2104 O O . ALA B 1 127 ? 9.453 22.859 8.672 1 84 127 ALA B O 1
ATOM 2105 N N . ARG B 1 128 ? 10.156 20.859 9.227 1 77 128 ARG B N 1
ATOM 2106 C CA . ARG B 1 128 ? 10.852 21.406 10.391 1 77 128 ARG B CA 1
ATOM 2107 C C . ARG B 1 128 ? 12.125 22.141 9.977 1 77 128 ARG B C 1
ATOM 2109 O O . ARG B 1 128 ? 12.93 21.609 9.203 1 77 128 ARG B O 1
ATOM 2116 N N . VAL B 1 129 ? 12.008 23.578 10.039 1 63.41 129 VAL B N 1
ATOM 2117 C CA . VAL B 1 129 ? 13.102 24.469 9.68 1 63.41 129 VAL B CA 1
ATOM 2118 C C . VAL B 1 129 ? 14.336 24.156 10.516 1 63.41 129 VAL B C 1
ATOM 2120 O O . VAL B 1 129 ? 14.234 24 11.742 1 63.41 129 VAL B O 1
ATOM 2123 N N . LEU B 1 130 ? 15.266 23.438 9.914 1 55.28 130 LEU B N 1
ATOM 2124 C CA . LEU B 1 130 ? 16.594 23.172 10.477 1 55.28 130 LEU B CA 1
ATOM 2125 C C . LEU B 1 130 ? 17.234 24.469 10.961 1 55.28 130 LEU B C 1
ATOM 2127 O O . LEU B 1 130 ? 17.531 25.359 10.164 1 55.28 130 LEU B O 1
ATOM 2131 N N . GLU B 1 131 ? 16.719 25.109 11.984 1 48.47 131 GLU B N 1
ATOM 2132 C CA . GLU B 1 131 ? 17.484 26.203 12.539 1 48.47 131 GLU B CA 1
ATOM 2133 C C . GLU B 1 131 ? 18.969 25.844 12.648 1 48.47 131 GLU B C 1
ATOM 2135 O O . GLU B 1 131 ? 19.312 24.766 13.141 1 48.47 131 GLU B O 1
ATOM 2140 N N . GLU B 1 132 ? 19.75 26.078 11.641 1 45.38 132 GLU B N 1
ATOM 2141 C CA . GLU B 1 132 ? 21.188 26.281 11.773 1 45.38 132 GLU B CA 1
ATOM 2142 C C . GLU B 1 132 ? 21.516 26.984 13.086 1 45.38 132 GLU B C 1
ATOM 2144 O O . GLU B 1 132 ? 21.266 28.172 13.25 1 45.38 132 GLU B O 1
ATOM 2149 N N . ASN B 1 133 ? 20.922 26.547 14.266 1 38.06 133 ASN B N 1
ATOM 2150 C CA . ASN B 1 133 ? 21.781 27.172 15.266 1 38.06 133 ASN B CA 1
ATOM 2151 C C . ASN B 1 133 ? 23.141 26.484 15.359 1 38.06 133 ASN B C 1
ATOM 2153 O O . ASN B 1 133 ? 23.219 25.266 15.289 1 38.06 133 ASN B O 1
#

Radius of gyration: 19.47 Å; Cα contacts (8 Å, |Δi|>4): 292; chains: 2; bounding box: 46×48×38 Å

Solvent-accessible surface area (backbone atoms only — not comparable to full-atom values): 13750 Å² total; per-residue (Å²): 134,54,55,67,59,39,50,50,51,23,52,51,30,47,49,52,50,30,51,53,43,26,49,51,12,50,33,40,64,65,62,33,63,70,62,47,51,54,43,42,71,64,36,48,37,70,65,56,42,41,53,50,11,53,50,32,38,54,35,31,56,49,61,68,44,78,97,45,62,63,69,58,37,52,38,33,54,37,50,51,50,51,50,38,52,52,51,27,54,45,27,36,75,71,67,27,65,82,63,22,50,65,37,52,53,49,48,52,48,51,49,53,22,48,53,30,47,45,65,43,38,37,73,47,77,43,72,60,77,61,70,82,117,136,56,56,67,60,40,50,50,51,24,52,51,31,48,52,51,49,30,51,55,43,28,49,52,12,49,33,40,63,66,61,33,62,70,62,48,50,54,44,40,72,64,38,49,37,70,66,55,41,41,53,50,11,53,51,30,38,54,36,31,55,51,60,69,44,77,98,46,62,62,69,56,40,51,40,33,54,37,50,50,50,50,50,39,52,51,51,27,53,46,27,35,74,71,67,28,66,81,64,22,51,66,36,52,53,47,49,53,48,51,50,54,22,49,54,30,46,46,65,43,38,37,73,47,77,42,72,59,76,61,70,84,117

Foldseek 3Di:
DDLVVLVVLLVVLLVVLLVVLLVLLVCLQVVPPVSVVVVVLLPDDNVVSNVSSVLSNVLSVCSNPPPPPLVVVVVSLVVLLVVLVCQQVSCCVRPNNVSSVVSVVSNVSSVSNVVSSCVNDPDDDDDDPPPPD/DDLVVLVVLLVVLLVVLLVVLLVLLVCLQVVPPVSVVVVVLLPDDNVVSNVSSVLSNVLSVCSNPPPPPLVVVVVSLVVLLVVLVCQQVSCCVRPNNVSSVVSVVSNVSSVSNVVSSCVNDPDDDDDDPPPPD

pLDDT: mean 94.84, std 9.97, range [37.31, 98.81]

Secondary structure (DSSP, 8-state):
--HHHHHHHHHHHHHHHHHHHHHHHHHHHTT-HHHHHHHHHTT--HHHHHHHHHHHHHHHHHHHSTT--HHHHHHHHHHHHHHHHHHHHHHHHHT-GGGGHHHHHHHHHHHHHHHHHHHHEEEEEEE------/--HHHHHHHHHHHHHHHHHHHHHHHHHHHTT-HHHHHHHHHTT--HHHHHHHHHHHHHHHHHHHSTT--HHHHHHHHHHHHHHHHHHHHHHHHHT-GGGGHHHHHHHHHHHHHHHHHHHHEEEEEEE------

Sequence (266 aa):
MNAKTTKIIYWTGIILTSLWFGASGFFELTTNKLVWEITQLLGYPAHFIYILGVMKVSGVITLLIPNKLLRLKEWVFAGVFFDIIFAFFSKLVVLGFPATVDAIIAFVMVSVTYIMFRKLYSVTYKARVLEENMNAKTTKIIYWTGIILTSLWFGASGFFELTTNKLVWEITQLLGYPAHFIYILGVMKVSGVITLLIPNKLLRLKEWVFAGVFFDIIFAFFSKLVVLGFPATVDAIIAFVMVSVTYIMFRKLYSVTYKARVLEEN

Organism: Flavobacterium johnsoniae (strain ATCC 17061 / DSM 2064 / JCM 8514 / BCRC 14874 / CCUG 350202 / NBRC 14942 / NCIMB 11054 / UW101) (NCBI:txid376686)

=== Feature glossary ===
The record interleaves many kinds of information about one protein. Here is each kind framed as the question it answers.

Q: What does the local fold look like, residue by residue?
A: The Foldseek 3Di string encodes local tertiary geometry as a 20-letter alphabet — one character per residue — derived from the relative positions of nearby Cα atoms. Unlike the amino-acid sequence, 3Di is a direct function of the 3D structure, so two proteins with the same fold have similar 3Di strings even at low sequence identity.

Q: Which residues are in helices, strands, or loops?
A: The SS8 string is DSSP's per-residue secondary-structure call. α-helix (H) means an i→i+4 H-bond ladder; β-strand (E) means the residue participates in a β-sheet; 3₁₀ (G) and π (I) are tighter and wider helices; T/S are turns/bends; '-' is loop.

Q: How big and how compact is the whole molecule?
A: Radius of gyration (Rg) is the root-mean-square distance of Cα atoms from their centroid — a single number for overall size and compactness. A globular domain of N residues has Rg ≈ 2.2·N^0.38 Å; an extended or disordered chain has a much larger Rg. The Cα contact count is the number of residue pairs whose Cα atoms are within 8 Å and are more than four positions apart in sequence — a standard proxy for tertiary packing density. The bounding box is the smallest axis-aligned box enclosing all Cα atoms.

Q: Where is each backbone atom in 3D?
A: Structure coordinates are given as an mmCIF _atom_site loop: one row per atom with element, residue name, chain id, sequence number, and x/y/z position in Å. Only the four main-chain atoms per residue are included here; side chains are omitted to keep the record compact.

Q: What is the amino-acid chain?
A: Primary structure: the covalent order of the twenty standard amino acids along the backbone. Two proteins with the same sequence will (almost always) fold to the same structure; two with 30% identity often share a fold but not the details.

Q: What if only a Cα trace is available?
A: Three-state secondary structure (P-SEA) collapses the eight DSSP classes into helix (a), strand (b), and coil (c). P-SEA assigns these from Cα geometry alone — distances and angles — without requiring backbone oxygens, so it works on any Cα trace.

Q: What family and function is it annotated with?
A: Database cross-references. InterPro integrates a dozen domain/family signature databases into unified entries with residue-range hits. GO terms attach function/process/location labels with evidence codes. CATH codes position the fold in a four-level structural taxonomy. Organism is the NCBI-taxonomy species name.

Q: How confident is the AlphaFold model at each residue?
A: pLDDT is the predicted lDDT-Cα score: AlphaFold's confidence that the local environment of each residue (all inter-atomic distances within 15 Å) is correctly placed. It is a per-residue number between 0 and 100, with higher meaning more reliable.

Q: How mobile is each atom in the crystal?
A: B-factor (Debye–Waller factor) reflects atomic displacement in the crystal lattice. It is an experimental observable (units Å²), not a prediction; low values mean the atom is pinned down, high values mean it moves or is heterogeneous across the crystal.

Q: Which residues are buried vs exposed?
A: SASA measures how much of the protein is reachable by solvent. It is computed by rolling a water-sized probe over the atomic surface and summing the exposed area (Å²). Per-residue SASA distinguishes core (buried, low SASA) from surface (exposed, high SASA) residues; total SASA is a whole-molecule size measure.

Q: What do the diagnostic plots show?
A: Plot images: a contact map (which residues are close in 3D, as an N×N binary image), a Ramachandran scatter (backbone torsion angles, revealing secondary-structure composition at a glance), and — for AlphaFold structures — a PAE heatmap (pairwise prediction confidence).

Q: What known structures does this most resemble?
A: The Foldseek neighbor list gives the closest experimentally determined structures in the PDB, ranked by structural alignment. TM-score near 1 means near-identical fold; near 0.3 means only rough topology match. This is how one finds what a novel AlphaFold prediction most resembles in the solved-structure universe.

Q: Are the domains correctly placed relative to each other?
A: Predicted aligned error is AlphaFold's pairwise confidence. Unlike pLDDT (per-residue), PAE is per-residue-pair and captures whether two parts of the structure are correctly placed relative to each other. Units are ångströms of expected positional error.

Q: What do the rendered images show?
A: Structure images are PyMOL renders from six orthogonal camera directions. Cartoon representation draws helices as coils and strands as arrows; sticks shows the backbone as bonds; surface shows the solvent-excluded envelope. Rainbow coloring maps sequence position to hue (blue→red, N→C); chain coloring assigns a distinct color per polypeptide.

Q: What are the backbone torsion angles?
A: φ (phi) and ψ (psi) are the two rotatable backbone dihedrals per residue: φ is the C(i-1)–N–Cα–C torsion, ψ is the N–Cα–C–N(i+1) torsion, both in degrees on (−180°, 180°]. α-helical residues cluster near (−60°, −45°); β-strand residues near (−120°, +130°). A Ramachandran plot is simply a scatter of (φ, ψ) for every residue.